Protein AF-0000000078223193 (afdb_homodimer)

pLDDT: mean 95.49, std 5.75, range [50.59, 98.75]

Organism: Teladorsagia circumcincta (NCBI:txid45464)

Foldseek 3Di:
DVVCLVVLLVVLVVVQVVVVVVCVVPVADKDKDWFQSVHAPVSDDDRDPQKDKQCVLQPVDPVAAFQQFCVQFVVDDDPGDTGNRTIMIIGHDFRDKHKHWDQSDADPVVRHTPDSTTDIDMDTD/DVVCLVVLLVVLVVVQVVVVVVCVVPVADKDKDWFQSVHAPVSDDDRDPQKDKQCVLQPVDVVAAFQQFCVQFVVDDDPGDTGNRTIMIIGHDFRDKHKDWDQSDADPVVRHTPDSTTDIDMDTD

InterPro domains:
  IPR036691 Endonuclease/exonuclease/phosphatase superfamily [G3DSA:3.60.10.10] (1-125)
  IPR036691 Endonuclease/exonuclease/phosphatase superfamily [SSF56219] (5-125)
  IPR051547 Tyrosyl-DNA phosphodiesterase 2-like [PTHR15822] (2-124)

Secondary structure (DSSP, 8-state):
-GGGHHHHHHHHHHHHHHHHHHHHH-TT--EEEEEE----GGG---PPTT-EEHHHHTT--GGGS-SEETTT-TTS-STT-EE--EEEEEESS---EEEEEE--S-BTTTTB-S-SSPEEEEEE-/-GGGHHHHHHHHHHHHHHHHHHHHH-TT--EEEEEE----GGG---PPTT-EEHHHHTT--GGGS-SEETTT-TTS-STT-EE--EEEEEESS---EEEEEE--S-BTTTTB-S-SSPEEEEEE-

Nearest PDB structures (foldseek):
  4fva-assembly1_A  TM=9.662E-01  e=2.649E-18  Caenorhabditis elegans
  4f1i-assembly1_A-2  TM=9.686E-01  e=6.980E-18  Caenorhabditis elegans
  4gew-assembly1_A-2  TM=9.702E-01  e=8.473E-18  Caenorhabditis elegans
  4fva-assembly4_D  TM=9.669E-01  e=8.473E-18  Caenorhabditis elegans
  4fpv-assembly1_A  TM=8.794E-01  e=5.696E-10  Danio rerio

Sequence (250 aa):
MREHSKARKEQFQICMEKIQELITKHPNCLLFFGGDLNIRDDEISNVPRGVADAWLAAGAKKDTEFTWDTRKNDNKHSFGARNRFDRIFWYGPLSKVKFALAGQQRIRSCLCFPSDHWAVHCEFSMREHSKARKEQFQICMEKIQELITKHPNCLLFFGGDLNIRDDEISNVPRGVADAWLAAGAKKDTEFTWDTRKNDNKHSFGARNRFDRIFWYGPLSKVKFALAGQQRIRSCLCFPSDHWAVHCEFS

Solvent-accessible surface area (backbone atoms only — not comparable to full-atom values): 14452 Å² total; per-residue (Å²): 124,73,86,49,46,69,53,47,35,52,29,51,41,54,52,32,51,51,50,46,52,50,39,69,77,40,76,84,44,78,44,77,48,71,38,81,65,77,49,53,80,90,53,65,62,77,71,45,90,75,51,43,48,44,54,60,71,45,65,52,52,76,93,62,48,54,26,32,33,30,73,82,34,74,75,42,87,58,91,54,44,66,36,52,27,59,46,46,34,37,34,51,89,58,83,41,50,48,62,44,68,38,58,85,55,65,37,81,91,69,70,38,46,60,47,58,43,44,41,82,44,76,49,76,76,125,73,86,48,47,68,54,48,34,51,32,51,42,54,52,33,51,50,50,45,51,50,40,70,77,38,75,83,43,78,44,79,46,72,38,82,64,76,49,54,80,91,52,66,64,78,72,45,90,76,52,42,48,45,55,61,72,45,65,53,53,76,92,61,48,55,25,33,32,29,72,80,35,75,74,41,87,56,91,54,45,67,37,51,25,58,46,46,33,37,33,51,90,59,84,42,49,47,62,43,69,38,57,86,56,67,37,82,90,69,70,38,46,58,46,59,43,43,40,81,44,76,48,75,78

Structure (mmCIF, N/CA/C/O backbone):
data_AF-0000000078223193-model_v1
#
loop_
_entity.id
_entity.type
_entity.pdbx_description
1 polymer 'Endonuclease/exonuclease/phosphatase domain-containing protein'
#
loop_
_atom_site.group_PDB
_atom_site.id
_atom_site.type_symbol
_atom_site.label_atom_id
_atom_site.label_alt_id
_atom_site.label_comp_id
_atom_site.label_asym_id
_atom_site.label_entity_id
_atom_site.label_seq_id
_atom_site.pdbx_PDB_ins_code
_atom_site.Cartn_x
_atom_site.Cartn_y
_atom_site.Cartn_z
_atom_site.occupancy
_atom_site.B_iso_or_equiv
_atom_site.auth_seq_id
_atom_site.auth_comp_id
_atom_site.auth_asym_id
_atom_site.auth_atom_id
_atom_site.pdbx_PDB_model_num
ATOM 1 N N . MET A 1 1 ? 9.578 15.109 11.109 1 50.78 1 MET A N 1
ATOM 2 C CA . MET A 1 1 ? 9.477 13.742 10.609 1 50.78 1 MET A CA 1
ATOM 3 C C . MET A 1 1 ? 10.633 12.883 11.133 1 50.78 1 MET A C 1
ATOM 5 O O . MET A 1 1 ? 10.445 11.711 11.438 1 50.78 1 MET A O 1
ATOM 9 N N . ARG A 1 2 ? 11.695 13.625 11.547 1 64.06 2 ARG A N 1
ATOM 10 C CA . ARG A 1 2 ? 12.867 12.961 12.117 1 64.06 2 ARG A CA 1
ATOM 11 C C . ARG A 1 2 ? 12.625 12.594 13.578 1 64.06 2 ARG A C 1
ATOM 13 O O . ARG A 1 2 ? 13.133 11.578 14.062 1 64.06 2 ARG A O 1
ATOM 20 N N . GLU A 1 3 ? 11.656 13.195 14.18 1 74.5 3 GLU A N 1
ATOM 21 C CA . GLU A 1 3 ? 11.461 13.102 15.617 1 74.5 3 GLU A CA 1
ATOM 22 C C . GLU A 1 3 ? 10.898 11.734 16.016 1 74.5 3 GLU A C 1
ATOM 24 O O . GLU A 1 3 ? 11.102 11.273 17.141 1 74.5 3 GLU A O 1
ATOM 29 N N . HIS A 1 4 ? 10.445 10.977 15.047 1 88.44 4 HIS A N 1
ATOM 30 C CA . HIS A 1 4 ? 9.812 9.711 15.414 1 88.44 4 HIS A CA 1
ATOM 31 C C . HIS A 1 4 ? 10.555 8.531 14.82 1 88.44 4 HIS A C 1
ATOM 33 O O . HIS A 1 4 ? 9.945 7.516 14.469 1 88.44 4 HIS A O 1
ATOM 39 N N . SER A 1 5 ? 11.852 8.742 14.82 1 91.44 5 SER A N 1
ATOM 40 C CA . SER A 1 5 ? 12.68 7.711 14.211 1 91.44 5 SER A CA 1
ATOM 41 C C . SER A 1 5 ? 12.641 6.418 15.016 1 91.44 5 SER A C 1
ATOM 43 O O . SER A 1 5 ? 12.516 5.328 14.453 1 91.44 5 SER A O 1
ATOM 45 N N . LYS A 1 6 ? 12.789 6.574 16.297 1 91.88 6 LYS A N 1
ATOM 46 C CA . LYS A 1 6 ? 12.758 5.383 17.141 1 91.88 6 LYS A CA 1
ATOM 47 C C . LYS A 1 6 ? 11.469 4.594 16.953 1 91.88 6 LYS A C 1
ATOM 49 O O . LYS A 1 6 ? 11.5 3.377 16.766 1 91.88 6 LYS A O 1
ATOM 54 N N . ALA A 1 7 ? 10.383 5.258 17 1 92.75 7 ALA A N 1
ATOM 55 C CA . ALA A 1 7 ? 9.086 4.613 16.812 1 92.75 7 ALA A CA 1
ATOM 56 C C . ALA A 1 7 ? 9 3.945 15.438 1 92.75 7 ALA A C 1
ATOM 58 O O . ALA A 1 7 ? 8.516 2.816 15.32 1 92.75 7 ALA A O 1
ATOM 59 N N . ARG A 1 8 ? 9.5 4.598 14.43 1 93.88 8 ARG A N 1
ATOM 60 C CA . ARG A 1 8 ? 9.469 4.043 13.086 1 93.88 8 ARG A CA 1
ATOM 61 C C . ARG A 1 8 ? 10.297 2.768 13 1 93.88 8 ARG A C 1
ATOM 63 O O . ARG A 1 8 ? 9.891 1.793 12.367 1 93.88 8 ARG A O 1
ATOM 70 N N . LYS A 1 9 ? 11.391 2.809 13.609 1 95.5 9 LYS A N 1
ATOM 71 C CA . LYS A 1 9 ? 12.258 1.633 13.609 1 95.5 9 LYS A CA 1
ATOM 72 C C . LYS A 1 9 ? 11.578 0.454 14.305 1 95.5 9 LYS A C 1
ATOM 74 O O . LYS A 1 9 ? 11.617 -0.673 13.805 1 95.5 9 LYS A O 1
ATOM 79 N N . GLU A 1 10 ? 10.969 0.718 15.391 1 94.62 10 GLU A N 1
ATOM 80 C CA . GLU A 1 10 ? 10.266 -0.332 16.109 1 94.62 10 GLU A CA 1
ATOM 81 C C . GLU A 1 10 ? 9.07 -0.854 15.312 1 94.62 10 GLU A C 1
ATOM 83 O O . GLU A 1 10 ? 8.82 -2.061 15.281 1 94.62 10 GLU A O 1
ATOM 88 N N . GLN A 1 11 ? 8.359 0.016 14.727 1 94.88 11 GLN A N 1
ATOM 89 C CA . GLN A 1 11 ? 7.234 -0.353 13.883 1 94.88 11 GLN A CA 1
ATOM 90 C C . GLN A 1 11 ? 7.684 -1.232 12.719 1 94.88 11 GLN A C 1
ATOM 92 O O . GLN A 1 11 ? 7.051 -2.248 12.422 1 94.88 11 GLN A O 1
ATOM 97 N N . PHE A 1 12 ? 8.797 -0.883 12.125 1 96.56 12 PHE A N 1
ATOM 98 C CA . PHE A 1 12 ? 9.344 -1.673 11.031 1 96.56 12 PHE A CA 1
ATOM 99 C C . PHE A 1 12 ? 9.781 -3.049 11.516 1 96.56 12 PHE A C 1
ATOM 101 O O . PHE A 1 12 ? 9.531 -4.059 10.852 1 96.56 12 PHE A O 1
ATOM 108 N N . GLN A 1 13 ? 10.359 -3.072 12.648 1 95.94 13 GLN A N 1
ATOM 109 C CA . GLN A 1 13 ? 10.852 -4.32 13.219 1 95.94 13 GLN A CA 1
ATOM 110 C C . GLN A 1 13 ? 9.703 -5.297 13.484 1 95.94 13 GLN A C 1
ATOM 112 O O . GLN A 1 13 ? 9.828 -6.492 13.219 1 95.94 13 GLN A O 1
ATOM 117 N N . ILE A 1 14 ? 8.648 -4.812 13.969 1 95.44 14 ILE A N 1
ATOM 118 C CA . ILE A 1 14 ? 7.512 -5.68 14.258 1 95.44 14 ILE A CA 1
ATOM 119 C C . ILE A 1 14 ? 6.957 -6.262 12.961 1 95.44 14 ILE A C 1
ATOM 121 O O . ILE A 1 14 ? 6.523 -7.418 12.93 1 95.44 14 ILE A O 1
ATOM 125 N N . CYS A 1 15 ? 6.906 -5.5 11.891 1 96.81 15 CYS A N 1
ATOM 126 C CA . CYS A 1 15 ? 6.465 -6 10.594 1 96.81 15 CYS A CA 1
ATOM 127 C C . CYS A 1 15 ? 7.387 -7.105 10.094 1 96.81 15 CYS A C 1
ATOM 129 O O . CYS A 1 15 ? 6.918 -8.148 9.633 1 96.81 15 CYS A O 1
ATOM 131 N N . MET A 1 16 ? 8.68 -6.906 10.266 1 97.81 16 MET A N 1
ATOM 132 C CA . MET A 1 16 ? 9.648 -7.895 9.805 1 97.81 16 MET A CA 1
ATOM 133 C C . MET A 1 16 ? 9.547 -9.18 10.617 1 97.81 16 MET A C 1
ATOM 135 O O . MET A 1 16 ? 9.703 -10.273 10.078 1 97.81 16 MET A O 1
ATOM 139 N N . GLU A 1 17 ? 9.281 -9.016 11.844 1 97.06 17 GLU A N 1
ATOM 140 C CA . GLU A 1 17 ? 9.094 -10.195 12.688 1 97.06 17 GLU A CA 1
ATOM 141 C C . GLU A 1 17 ? 7.867 -10.992 12.25 1 97.06 17 GLU A C 1
ATOM 143 O O . GLU A 1 17 ? 7.906 -12.227 12.211 1 97.06 17 GLU A O 1
ATOM 148 N N . LYS A 1 18 ? 6.867 -10.297 11.961 1 97.06 18 LYS A N 1
ATOM 149 C CA . LYS A 1 18 ? 5.66 -10.961 11.477 1 97.06 18 LYS A CA 1
ATOM 150 C C . LYS A 1 18 ? 5.918 -11.672 10.148 1 97.06 18 LYS A C 1
ATOM 152 O O . LYS A 1 18 ? 5.438 -12.781 9.93 1 97.06 18 LYS A O 1
ATOM 157 N N . ILE A 1 19 ? 6.621 -11.047 9.25 1 97.75 19 ILE A N 1
ATOM 158 C CA . ILE A 1 19 ? 6.984 -11.633 7.969 1 97.75 19 ILE A CA 1
ATOM 159 C C . ILE A 1 19 ? 7.801 -12.906 8.195 1 97.75 19 ILE A C 1
ATOM 161 O O . ILE A 1 19 ? 7.539 -13.938 7.57 1 97.75 19 ILE A O 1
ATOM 165 N N . GLN A 1 20 ? 8.742 -12.812 9.094 1 98 20 GLN A N 1
ATOM 166 C CA . GLN A 1 20 ? 9.555 -13.977 9.422 1 98 20 GLN A CA 1
ATOM 167 C C . GLN A 1 20 ? 8.695 -15.133 9.93 1 98 20 GLN A C 1
ATOM 169 O O . GLN A 1 20 ? 8.906 -16.281 9.547 1 98 20 GLN A O 1
ATOM 174 N N . GLU A 1 21 ? 7.781 -14.812 10.75 1 97.88 21 GLU A N 1
ATOM 175 C CA . GLU A 1 21 ? 6.855 -15.82 11.258 1 97.88 21 GLU A CA 1
ATOM 176 C C . GLU A 1 21 ? 6.074 -16.484 10.125 1 97.88 21 GLU A C 1
ATOM 178 O O . GLU A 1 21 ? 5.934 -17.703 10.094 1 97.88 21 GLU A O 1
ATOM 183 N N . LEU A 1 22 ? 5.594 -15.703 9.219 1 97.38 22 LEU A N 1
ATOM 184 C CA . LEU A 1 22 ? 4.801 -16.219 8.102 1 97.38 22 LEU A CA 1
ATOM 185 C C . LEU A 1 22 ? 5.645 -17.109 7.195 1 97.38 22 LEU A C 1
ATOM 187 O O . LEU A 1 22 ? 5.18 -18.156 6.75 1 97.38 22 LEU A O 1
ATOM 191 N N . ILE A 1 23 ? 6.84 -16.688 6.961 1 97.56 23 ILE A N 1
ATOM 192 C CA . ILE A 1 23 ? 7.742 -17.453 6.109 1 97.56 23 ILE A CA 1
ATOM 193 C C . ILE A 1 23 ? 8.055 -18.797 6.77 1 97.56 23 ILE A C 1
ATOM 195 O O . ILE A 1 23 ? 8.109 -19.828 6.098 1 97.56 23 ILE A O 1
ATOM 199 N N . THR A 1 24 ? 8.281 -18.766 8.047 1 97.81 24 THR A N 1
ATOM 200 C CA . THR A 1 24 ? 8.562 -20 8.789 1 97.81 24 THR A CA 1
ATOM 201 C C . THR A 1 24 ? 7.375 -20.953 8.711 1 97.81 24 THR A C 1
ATOM 203 O O . THR A 1 24 ? 7.555 -22.156 8.508 1 97.81 24 THR A O 1
ATOM 206 N N . LYS A 1 25 ? 6.207 -20.469 8.797 1 96.88 25 LYS A N 1
ATOM 207 C CA . LYS A 1 25 ? 4.988 -21.281 8.758 1 96.88 25 LYS A CA 1
ATOM 208 C C . LYS A 1 25 ? 4.699 -21.766 7.34 1 96.88 25 LYS A C 1
ATOM 210 O O . LYS A 1 25 ? 4.145 -22.844 7.152 1 96.88 25 LYS A O 1
ATOM 215 N N . HIS A 1 26 ? 5.031 -20.953 6.336 1 95.88 26 HIS A N 1
ATOM 216 C CA . HIS A 1 26 ? 4.789 -21.25 4.93 1 95.88 26 HIS A CA 1
ATOM 217 C C . HIS A 1 26 ? 6.043 -21.016 4.09 1 95.88 26 HIS A C 1
ATOM 219 O O . HIS A 1 26 ? 6.094 -20.078 3.297 1 95.88 26 HIS A O 1
ATOM 225 N N . PRO A 1 27 ? 6.953 -21.922 4.117 1 94.25 27 PRO A N 1
ATOM 226 C CA . PRO A 1 27 ? 8.258 -21.672 3.496 1 94.25 27 PRO A CA 1
ATOM 227 C C . PRO A 1 27 ? 8.18 -21.594 1.975 1 94.25 27 PRO A C 1
ATOM 229 O O . PRO A 1 27 ? 9.078 -21.031 1.338 1 94.25 27 PRO A O 1
ATOM 232 N N . ASN A 1 28 ? 7.105 -22.078 1.359 1 93.75 28 ASN A N 1
ATOM 233 C CA . ASN A 1 28 ? 7.004 -22.062 -0.096 1 93.75 28 ASN A CA 1
ATOM 234 C C . ASN A 1 28 ? 6.035 -21 -0.583 1 93.75 28 ASN A C 1
ATOM 236 O O . ASN A 1 28 ? 5.637 -20.984 -1.748 1 93.75 28 ASN A O 1
ATOM 240 N N . CYS A 1 29 ? 5.695 -20.047 0.25 1 94.69 29 CYS A N 1
ATOM 241 C CA . CYS A 1 29 ? 4.727 -19.031 -0.126 1 94.69 29 CYS A CA 1
ATOM 242 C C . CYS A 1 29 ? 5.379 -17.938 -0.977 1 94.69 29 CYS A C 1
ATOM 244 O O . CYS A 1 29 ? 6.609 -17.844 -1.029 1 94.69 29 CYS A O 1
ATOM 246 N N . LEU A 1 30 ? 4.57 -17.297 -1.793 1 96.44 30 LEU A N 1
ATOM 247 C CA . LEU A 1 30 ? 4.883 -15.992 -2.373 1 96.44 30 LEU A CA 1
ATOM 248 C C . LEU A 1 30 ? 4.316 -14.859 -1.515 1 96.44 30 LEU A C 1
ATOM 250 O O . LEU A 1 30 ? 3.102 -14.758 -1.34 1 96.44 30 LEU A O 1
ATOM 254 N N . LEU A 1 31 ? 5.203 -14.086 -0.931 1 97.94 31 LEU A N 1
ATOM 255 C CA . LEU A 1 31 ? 4.809 -13.086 0.055 1 97.94 31 LEU A CA 1
ATOM 256 C C . LEU A 1 31 ? 5.234 -11.688 -0.39 1 97.94 31 LEU A C 1
ATOM 258 O O . LEU A 1 31 ? 6.348 -11.5 -0.881 1 97.94 31 LEU A O 1
ATOM 262 N N . PHE A 1 32 ? 4.301 -10.75 -0.362 1 98.38 32 PHE A N 1
ATOM 263 C CA . PHE A 1 32 ? 4.578 -9.336 -0.583 1 98.38 32 PHE A CA 1
ATOM 264 C C . PHE A 1 32 ? 4.219 -8.516 0.649 1 98.38 32 PHE A C 1
ATOM 266 O O . PHE A 1 32 ? 3.189 -8.758 1.284 1 98.38 32 PHE A O 1
ATOM 273 N N . PHE A 1 33 ? 5.094 -7.633 1.028 1 98.38 33 PHE A N 1
ATOM 274 C CA . PHE A 1 33 ? 4.848 -6.641 2.07 1 98.38 33 PHE A CA 1
ATOM 275 C C . PHE A 1 33 ? 5.27 -5.254 1.605 1 98.38 33 PHE A C 1
ATOM 277 O O . PHE A 1 33 ? 6.312 -5.094 0.967 1 98.38 33 PHE A O 1
ATOM 284 N N . GLY A 1 34 ? 4.367 -4.352 1.869 1 9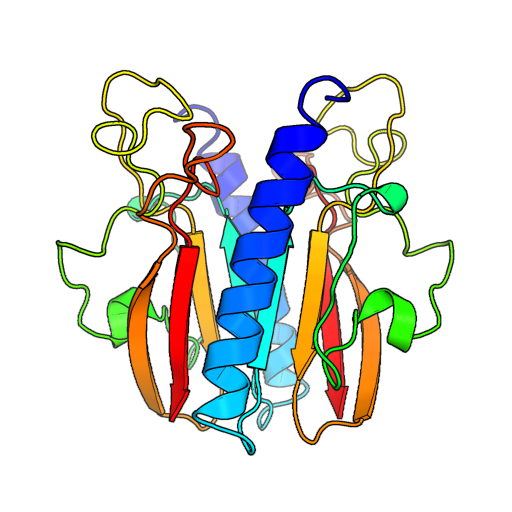7.75 34 GLY A N 1
ATOM 285 C CA . GLY A 1 34 ? 4.816 -3.018 1.5 1 97.75 34 GLY A CA 1
ATOM 286 C C . GLY A 1 34 ? 3.727 -1.969 1.619 1 97.75 34 GLY A C 1
ATOM 287 O O . GLY A 1 34 ? 2.695 -2.205 2.254 1 97.75 34 GLY A O 1
ATOM 288 N N . GLY A 1 35 ? 3.936 -0.744 1.085 1 97.12 35 GLY A N 1
ATOM 289 C CA . GLY A 1 35 ? 3.123 0.461 1.108 1 97.12 35 GLY A CA 1
ATOM 290 C C . GLY A 1 35 ? 3.912 1.708 1.459 1 97.12 35 GLY A C 1
ATOM 291 O O . GLY A 1 35 ? 5.125 1.765 1.235 1 97.12 35 GLY A O 1
ATOM 292 N N . ASP A 1 36 ? 3.158 2.705 1.806 1 96.94 36 ASP A N 1
ATOM 293 C CA . ASP A 1 36 ? 3.785 3.906 2.344 1 96.94 36 ASP A CA 1
ATOM 294 C C . ASP A 1 36 ? 4.246 3.689 3.783 1 96.94 36 ASP A C 1
ATOM 296 O O . ASP A 1 36 ? 3.467 3.859 4.723 1 96.94 36 ASP A O 1
ATOM 300 N N . LEU A 1 37 ? 5.52 3.404 3.926 1 95.62 37 LEU A N 1
ATOM 301 C CA . LEU A 1 37 ? 6.012 3.021 5.246 1 95.62 37 LEU A CA 1
ATOM 302 C C . LEU A 1 37 ? 6.578 4.227 5.984 1 95.62 37 LEU A C 1
ATOM 304 O O . LEU A 1 37 ? 6.863 4.148 7.184 1 95.62 37 LEU A O 1
ATOM 308 N N . ASN A 1 38 ? 6.773 5.281 5.367 1 94.19 38 ASN A N 1
ATOM 309 C CA . ASN A 1 38 ? 7.316 6.516 5.926 1 94.19 38 ASN A CA 1
ATOM 310 C C . ASN A 1 38 ? 8.656 6.273 6.613 1 94.19 38 ASN A C 1
ATOM 312 O O . ASN A 1 38 ? 9.023 6.996 7.547 1 94.19 38 ASN A O 1
ATOM 316 N N . ILE A 1 39 ? 9.383 5.219 6.227 1 95 39 ILE A N 1
ATOM 317 C CA . ILE A 1 39 ? 10.648 4.863 6.859 1 95 39 ILE A CA 1
ATOM 318 C C . ILE A 1 39 ? 11.812 5.312 5.98 1 95 39 ILE A C 1
ATOM 320 O O . ILE A 1 39 ? 11.734 5.23 4.754 1 95 39 ILE A O 1
ATOM 324 N N . ARG A 1 40 ? 12.883 5.711 6.605 1 94.06 40 ARG A N 1
ATOM 325 C CA . ARG A 1 40 ? 14.086 6.129 5.895 1 94.06 40 ARG A CA 1
ATOM 326 C C . ARG A 1 40 ? 15.094 4.988 5.805 1 94.06 40 ARG A C 1
ATOM 328 O O . ARG A 1 40 ? 15.062 4.062 6.621 1 94.06 40 ARG A O 1
ATOM 335 N N . ASP A 1 41 ? 15.945 5.168 4.84 1 93.31 41 ASP A N 1
ATOM 336 C CA . ASP A 1 41 ? 16.875 4.086 4.523 1 93.31 41 ASP A CA 1
ATOM 337 C C . ASP A 1 41 ? 17.719 3.709 5.742 1 93.31 41 ASP A C 1
ATOM 339 O O . ASP A 1 41 ? 17.969 2.525 5.992 1 93.31 41 ASP A O 1
ATOM 343 N N . ASP A 1 42 ? 18.141 4.668 6.492 1 93.25 42 ASP A N 1
ATOM 344 C CA . ASP A 1 42 ? 19.031 4.402 7.609 1 93.25 42 ASP A CA 1
ATOM 345 C C . ASP A 1 42 ? 18.281 3.838 8.805 1 93.25 42 ASP A C 1
ATOM 347 O O . ASP A 1 42 ? 18.875 3.445 9.805 1 93.25 42 ASP A O 1
ATOM 351 N N . GLU A 1 43 ? 17 3.766 8.656 1 95.31 43 GLU A N 1
ATOM 352 C CA . GLU A 1 43 ? 16.172 3.236 9.734 1 95.31 43 GLU A CA 1
ATOM 353 C C . GLU A 1 43 ? 15.844 1.764 9.508 1 95.31 43 GLU A C 1
ATOM 355 O O . GLU A 1 43 ? 15.359 1.084 10.414 1 95.31 43 GLU A O 1
ATOM 360 N N . ILE A 1 44 ? 16.078 1.243 8.328 1 95.31 44 ILE A N 1
ATOM 361 C CA . ILE A 1 44 ? 15.758 -0.134 7.965 1 95.31 44 ILE A CA 1
ATOM 362 C C . ILE A 1 44 ? 16.75 -1.082 8.625 1 95.31 44 ILE A C 1
ATOM 364 O O . ILE A 1 44 ? 17.969 -0.868 8.555 1 95.31 44 ILE A O 1
ATOM 368 N N . SER A 1 45 ? 16.156 -2.037 9.289 1 92.62 45 SER A N 1
ATOM 369 C CA . SER A 1 45 ? 17.016 -3.055 9.891 1 92.62 45 SER A CA 1
ATOM 370 C C . SER A 1 45 ? 16.297 -4.402 9.969 1 92.62 45 SER A C 1
ATOM 372 O O . SER A 1 45 ? 15.078 -4.473 9.836 1 92.62 45 SER A O 1
ATOM 374 N N . ASN A 1 46 ? 17.062 -5.516 10.055 1 93.69 46 ASN A N 1
ATOM 375 C CA . ASN A 1 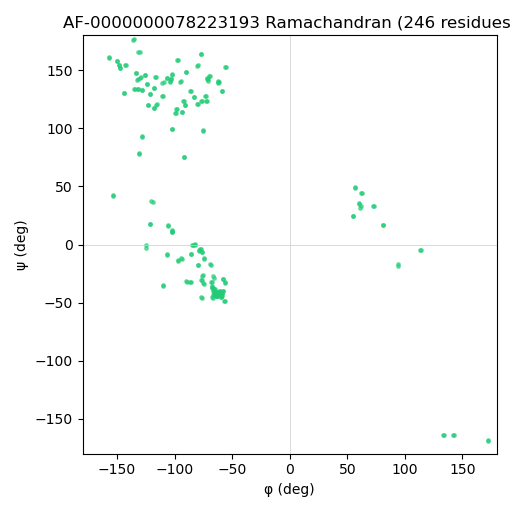46 ? 16.594 -6.855 10.398 1 93.69 46 ASN A CA 1
ATOM 376 C C . ASN A 1 46 ? 15.602 -7.375 9.367 1 93.69 46 ASN A C 1
ATOM 378 O O . ASN A 1 46 ? 14.539 -7.879 9.727 1 93.69 46 ASN A O 1
ATOM 382 N N . VAL A 1 47 ? 15.891 -7.199 8.102 1 97.31 47 VAL A N 1
ATOM 383 C CA . VAL A 1 47 ? 15.102 -7.824 7.051 1 97.31 47 VAL A CA 1
ATOM 384 C C . VAL A 1 47 ? 15.383 -9.328 7.012 1 97.31 47 VAL A C 1
ATOM 386 O O . VAL A 1 47 ? 16.547 -9.742 6.926 1 97.31 47 VAL A O 1
ATOM 389 N N . PRO A 1 48 ? 14.391 -10.156 7.145 1 97.81 48 PRO A N 1
ATOM 390 C CA . PRO A 1 48 ? 14.594 -11.602 7.18 1 97.81 48 PRO A CA 1
ATOM 391 C C . PRO A 1 48 ? 15.344 -12.125 5.957 1 97.81 48 PRO A C 1
ATOM 393 O O . PRO A 1 48 ? 15.219 -11.562 4.867 1 97.81 48 PRO A O 1
ATOM 396 N N . ARG A 1 49 ? 16.047 -13.242 6.164 1 95.69 49 ARG A N 1
ATOM 397 C CA . ARG A 1 49 ? 16.734 -13.898 5.059 1 95.69 49 ARG A CA 1
ATOM 398 C C . ARG A 1 49 ? 15.758 -14.297 3.959 1 95.69 49 ARG A C 1
ATOM 400 O O . ARG A 1 49 ? 14.68 -14.836 4.246 1 95.69 49 ARG A O 1
ATOM 407 N N . GLY A 1 50 ? 16.094 -13.977 2.74 1 96.56 50 GLY A N 1
ATOM 408 C CA . GLY A 1 50 ? 15.266 -14.352 1.608 1 96.56 50 GLY A CA 1
ATOM 409 C C . GLY A 1 50 ? 14.281 -13.273 1.208 1 96.56 50 GLY A C 1
ATOM 410 O O . GLY A 1 50 ? 13.719 -13.312 0.112 1 96.56 50 GLY A O 1
ATOM 411 N N . VAL A 1 51 ? 14.07 -12.344 2.109 1 98.06 51 VAL A N 1
ATOM 412 C CA . VAL A 1 51 ? 13.211 -11.211 1.791 1 98.06 51 VAL A CA 1
ATOM 413 C C . VAL A 1 51 ? 14.031 -10.109 1.123 1 98.06 51 VAL A C 1
ATOM 415 O O . VAL A 1 51 ? 15.102 -9.75 1.607 1 98.06 51 VAL A O 1
ATOM 418 N N . ALA A 1 52 ? 13.508 -9.578 -0.02 1 98 52 ALA A N 1
ATOM 419 C CA . ALA A 1 52 ? 14.266 -8.562 -0.743 1 98 52 ALA A CA 1
ATOM 420 C C . ALA A 1 52 ? 13.438 -7.305 -0.958 1 98 52 ALA A C 1
ATOM 422 O O . ALA A 1 52 ? 12.211 -7.379 -1.112 1 98 52 ALA A O 1
ATOM 423 N N . ASP A 1 53 ? 14.094 -6.207 -0.928 1 98.31 53 ASP A N 1
ATOM 424 C CA . ASP A 1 53 ? 13.523 -4.934 -1.359 1 98.31 53 ASP A CA 1
ATOM 425 C C . ASP A 1 53 ? 13.477 -4.84 -2.883 1 98.31 53 ASP A C 1
ATOM 427 O O . ASP A 1 53 ? 14.516 -4.91 -3.545 1 98.31 53 ASP A O 1
ATOM 431 N N . ALA A 1 54 ? 12.344 -4.621 -3.424 1 98.69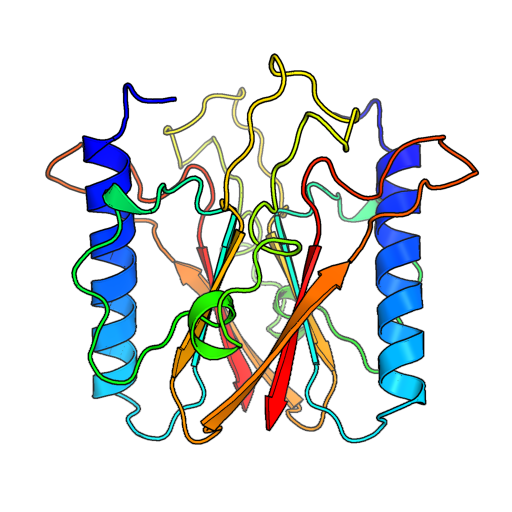 54 ALA A N 1
ATOM 432 C CA . ALA A 1 54 ? 12.148 -4.699 -4.867 1 98.69 54 ALA A CA 1
ATOM 433 C C . ALA A 1 54 ? 12.992 -3.652 -5.594 1 98.69 54 ALA A C 1
ATOM 435 O O . ALA A 1 54 ? 13.578 -3.934 -6.641 1 98.69 54 ALA A O 1
ATOM 436 N N . TRP A 1 55 ? 13.023 -2.428 -5.086 1 98.75 55 TRP A N 1
ATOM 437 C CA . TRP A 1 55 ? 13.797 -1.371 -5.727 1 98.75 55 TRP A CA 1
ATOM 438 C C . TRP A 1 55 ? 15.289 -1.708 -5.727 1 98.75 55 TRP A C 1
ATOM 440 O O . TRP A 1 55 ? 15.961 -1.57 -6.746 1 98.75 55 TRP A O 1
ATOM 450 N N . LEU A 1 56 ? 15.805 -2.197 -4.59 1 98.12 56 LEU A N 1
ATOM 451 C CA . LEU A 1 56 ? 17.203 -2.592 -4.5 1 98.12 56 LEU A CA 1
ATOM 452 C C . LEU A 1 56 ? 17.5 -3.754 -5.445 1 98.12 56 LEU A C 1
ATOM 454 O O . LEU A 1 56 ? 18.484 -3.727 -6.176 1 98.12 56 LEU A O 1
ATOM 458 N N . ALA A 1 57 ? 16.641 -4.688 -5.445 1 98.06 57 ALA A N 1
ATOM 459 C CA . ALA A 1 57 ? 16.828 -5.891 -6.246 1 98.06 57 ALA A CA 1
ATOM 460 C C . ALA A 1 57 ? 16.797 -5.574 -7.738 1 98.06 57 ALA A C 1
ATOM 462 O O . ALA A 1 57 ? 17.406 -6.277 -8.547 1 98.06 57 ALA A O 1
ATOM 463 N N . ALA A 1 58 ? 16.078 -4.543 -8.117 1 98.56 58 ALA A N 1
ATOM 464 C CA . ALA A 1 58 ? 15.938 -4.168 -9.523 1 98.56 58 ALA A CA 1
ATOM 465 C C . ALA A 1 58 ? 17.109 -3.316 -9.992 1 98.56 58 ALA A C 1
ATOM 467 O O . ALA A 1 58 ? 17.141 -2.854 -11.133 1 98.56 58 ALA A O 1
ATOM 468 N N . GLY A 1 59 ? 18.078 -3.029 -9.078 1 98.06 59 GLY A N 1
ATOM 469 C CA . GLY A 1 59 ? 19.281 -2.316 -9.461 1 98.06 59 GLY A CA 1
ATOM 470 C C . GLY A 1 59 ? 19.391 -0.937 -8.836 1 98.06 59 GLY A C 1
ATOM 471 O O . GLY A 1 59 ? 20.359 -0.22 -9.062 1 98.06 59 GLY A O 1
ATOM 472 N N . ALA A 1 60 ? 18.344 -0.493 -8.102 1 98.12 60 ALA A N 1
ATOM 473 C CA . ALA A 1 60 ? 18.359 0.748 -7.328 1 98.12 60 ALA A CA 1
ATOM 474 C C . ALA A 1 60 ? 18.688 1.943 -8.219 1 98.12 60 ALA A C 1
ATOM 476 O O . ALA A 1 60 ? 19.547 2.758 -7.895 1 98.12 60 ALA A O 1
ATOM 477 N N . LYS A 1 61 ? 17.984 2.053 -9.344 1 98.12 61 LYS A N 1
ATOM 478 C CA . LYS A 1 61 ? 18.219 3.176 -10.242 1 98.12 61 LYS A CA 1
ATOM 479 C C . LYS A 1 61 ? 17.891 4.504 -9.562 1 98.12 61 LYS A C 1
ATOM 481 O O . LYS A 1 61 ? 16.828 4.648 -8.961 1 98.12 61 LYS A O 1
ATOM 486 N N . LYS A 1 62 ? 18.656 5.5 -9.742 1 97.56 62 LYS A N 1
ATOM 487 C CA . LYS A 1 62 ? 18.531 6.789 -9.062 1 97.56 62 LYS A CA 1
ATOM 488 C C . LYS A 1 62 ? 17.266 7.52 -9.5 1 97.56 62 LYS A C 1
ATOM 490 O O . LYS A 1 62 ? 16.625 8.219 -8.703 1 97.56 62 LYS A O 1
ATOM 495 N N . ASP A 1 63 ? 16.875 7.324 -10.719 1 97.19 63 ASP A N 1
ATOM 496 C CA . ASP A 1 63 ? 15.742 8.07 -11.25 1 97.19 63 ASP A CA 1
ATOM 497 C C . ASP A 1 63 ? 14.422 7.477 -10.758 1 97.19 63 ASP A C 1
ATOM 499 O O . ASP A 1 63 ? 13.352 8.031 -11.023 1 97.19 63 ASP A O 1
ATOM 503 N N . THR A 1 64 ? 14.461 6.344 -10.039 1 98.25 64 THR A N 1
ATOM 504 C CA . THR A 1 64 ? 13.25 5.738 -9.5 1 98.25 64 THR A CA 1
ATOM 505 C C . THR A 1 64 ? 13.336 5.621 -7.977 1 98.25 64 THR A C 1
ATOM 507 O O . THR A 1 64 ? 12.594 4.848 -7.367 1 98.25 64 THR A O 1
ATOM 510 N N . GLU A 1 65 ? 14.164 6.297 -7.379 1 98.12 65 GLU A N 1
ATOM 511 C CA . GLU A 1 65 ? 14.461 6.148 -5.961 1 98.12 65 GLU A CA 1
ATOM 512 C C . GLU A 1 65 ? 13.367 6.781 -5.098 1 98.12 65 GLU A C 1
ATOM 514 O O . GLU A 1 65 ? 12.891 6.16 -4.145 1 98.12 65 GLU A O 1
ATOM 519 N N . PHE A 1 66 ? 12.961 8.016 -5.484 1 98.38 66 PHE A N 1
ATOM 520 C CA . PHE A 1 66 ? 12.094 8.781 -4.594 1 98.38 66 PHE A CA 1
ATOM 521 C C . PHE A 1 66 ? 10.633 8.656 -5.012 1 98.38 66 PHE A C 1
ATOM 523 O O . PHE A 1 66 ? 10.258 9.102 -6.098 1 98.38 66 PHE A O 1
ATOM 530 N N . THR A 1 67 ? 9.836 8.078 -4.125 1 98.5 67 THR A N 1
ATOM 531 C CA . THR A 1 67 ? 8.406 7.93 -4.387 1 98.5 67 THR A CA 1
ATOM 532 C C . THR A 1 67 ? 7.637 9.148 -3.875 1 98.5 67 THR A C 1
ATOM 534 O O . THR A 1 67 ? 6.543 9.445 -4.359 1 98.5 67 THR A O 1
ATOM 537 N N . TRP A 1 68 ? 8.141 9.719 -2.826 1 97.94 68 TRP A N 1
ATOM 538 C CA . TRP A 1 68 ? 7.691 11.023 -2.354 1 97.94 68 TRP A CA 1
ATOM 539 C C . TRP A 1 68 ? 8.68 12.117 -2.744 1 97.94 68 TRP A C 1
ATOM 541 O O . TRP A 1 68 ? 9.742 12.25 -2.133 1 97.94 68 TRP A O 1
ATOM 551 N N . ASP A 1 69 ? 8.375 12.797 -3.771 1 97.81 69 ASP A N 1
ATOM 552 C CA . ASP A 1 69 ? 9.258 13.781 -4.383 1 97.81 69 ASP A CA 1
ATOM 553 C C . ASP A 1 69 ? 8.547 15.117 -4.57 1 97.81 69 ASP A C 1
ATOM 555 O O . ASP A 1 69 ? 7.965 15.375 -5.625 1 97.81 69 ASP A O 1
ATOM 559 N N . THR A 1 70 ? 8.656 16.031 -3.605 1 97.38 70 THR A N 1
ATOM 560 C CA . THR A 1 70 ? 7.879 17.25 -3.623 1 97.38 70 THR A CA 1
ATOM 561 C C . THR A 1 70 ? 8.539 18.297 -4.516 1 97.38 70 THR A C 1
ATOM 563 O O . THR A 1 70 ? 8.023 19.406 -4.672 1 97.38 70 THR A O 1
ATOM 566 N N . ARG A 1 71 ? 9.703 17.938 -5.133 1 97.31 71 ARG A N 1
ATOM 567 C CA . ARG A 1 71 ? 10.305 18.797 -6.152 1 97.31 71 ARG A CA 1
ATOM 568 C C . ARG A 1 71 ? 9.562 18.672 -7.48 1 97.31 71 ARG A C 1
ATOM 570 O O . ARG A 1 71 ? 9.5 19.625 -8.258 1 97.31 71 ARG A O 1
ATOM 577 N N . LYS A 1 72 ? 8.984 17.484 -7.738 1 97.12 72 LYS A N 1
ATOM 578 C CA . LYS A 1 72 ? 8.344 17.188 -9.016 1 97.12 72 LYS A CA 1
ATOM 579 C C . LYS A 1 72 ? 6.828 17.094 -8.859 1 97.12 72 LYS A C 1
ATOM 581 O O . LYS A 1 72 ? 6.082 17.406 -9.797 1 97.12 72 LYS A O 1
ATOM 586 N N . ASN A 1 73 ? 6.363 16.578 -7.746 1 97.69 73 ASN A N 1
ATOM 587 C CA . ASN A 1 73 ? 4.953 16.406 -7.426 1 97.69 73 ASN A CA 1
ATOM 588 C C . ASN A 1 73 ? 4.438 17.531 -6.523 1 97.69 73 ASN A C 1
ATOM 590 O O . ASN A 1 73 ? 4.77 17.578 -5.34 1 97.69 73 ASN A O 1
ATOM 594 N N . ASP A 1 74 ? 3.566 18.344 -7.016 1 96 74 ASP A N 1
ATOM 595 C CA . ASP A 1 74 ? 3.15 19.531 -6.273 1 96 74 ASP A CA 1
ATOM 596 C C . ASP A 1 74 ? 1.784 19.312 -5.625 1 96 74 ASP A C 1
ATOM 598 O O . ASP A 1 74 ? 1.116 20.281 -5.25 1 96 74 ASP A O 1
ATOM 602 N N . ASN A 1 75 ? 1.317 18.047 -5.641 1 95.19 75 ASN A N 1
ATOM 603 C CA . ASN A 1 75 ? 0.122 17.781 -4.852 1 95.19 75 ASN A CA 1
ATOM 604 C C . ASN A 1 75 ? 0.318 18.172 -3.389 1 95.19 75 ASN A C 1
ATOM 606 O O . ASN A 1 75 ? -0.649 18.484 -2.689 1 95.19 75 ASN A O 1
ATOM 610 N N . LYS A 1 76 ? 1.59 18.031 -2.893 1 93.81 76 LYS A N 1
ATOM 611 C CA . LYS A 1 76 ? 1.995 18.438 -1.55 1 93.81 76 LYS A CA 1
ATOM 612 C C . LYS A 1 76 ? 3.26 19.297 -1.595 1 93.81 76 LYS A C 1
ATOM 614 O O . LYS A 1 76 ? 4.18 19.016 -2.363 1 93.81 76 LYS A O 1
ATOM 619 N N . HIS A 1 77 ? 3.258 20.219 -0.73 1 93.56 77 HIS A N 1
ATOM 620 C CA . HIS A 1 77 ? 4.426 21.078 -0.627 1 93.56 77 HIS A CA 1
ATOM 621 C C . HIS A 1 77 ? 5.191 20.812 0.665 1 93.56 77 HIS A C 1
ATOM 623 O O . HIS A 1 77 ? 4.598 20.75 1.743 1 93.56 77 HIS A O 1
ATOM 629 N N . SER A 1 78 ? 6.477 20.578 0.488 1 95.06 78 SER A N 1
ATOM 630 C CA . SER A 1 78 ? 7.324 20.297 1.641 1 95.06 78 SER A CA 1
ATOM 631 C C . SER A 1 78 ? 8.773 20.688 1.371 1 95.06 78 SER A C 1
ATOM 633 O O . SER A 1 78 ? 9.688 19.875 1.561 1 95.06 78 SER A O 1
ATOM 635 N N . PHE A 1 79 ? 9.031 21.797 0.75 1 94.38 79 PHE A N 1
ATOM 636 C CA . PHE A 1 79 ? 10.328 22.438 0.564 1 94.38 79 PHE A CA 1
ATOM 637 C C . PHE A 1 79 ? 11.281 21.516 -0.202 1 94.38 79 PHE A C 1
ATOM 639 O O . PHE A 1 79 ? 12.438 21.344 0.191 1 94.38 79 PHE A O 1
ATOM 646 N N . GLY A 1 80 ? 10.82 20.797 -1.083 1 95.06 80 GLY A N 1
ATOM 647 C CA . GLY A 1 80 ? 11.641 19.984 -1.98 1 95.06 80 GLY A CA 1
ATOM 648 C C . GLY A 1 80 ? 12.094 18.688 -1.366 1 95.06 80 GLY A C 1
ATOM 649 O O . GLY A 1 80 ? 13.016 18.047 -1.866 1 95.06 80 GLY A O 1
ATOM 650 N N . ALA A 1 81 ? 11.445 18.281 -0.265 1 95.38 81 ALA A N 1
ATOM 651 C CA . ALA A 1 81 ? 11.797 17.016 0.377 1 95.38 81 ALA A CA 1
ATOM 652 C C . ALA A 1 81 ? 11.539 15.836 -0.559 1 95.38 81 ALA A C 1
ATOM 654 O O . ALA A 1 81 ? 10.57 15.836 -1.318 1 95.38 81 ALA A O 1
ATOM 655 N N . ARG A 1 82 ? 12.461 14.883 -0.516 1 96.88 82 ARG A N 1
ATOM 656 C CA . ARG A 1 82 ? 12.328 13.641 -1.266 1 96.88 82 ARG A CA 1
ATOM 657 C C . ARG A 1 82 ? 12.695 12.438 -0.398 1 96.88 82 ARG A C 1
ATOM 659 O O . ARG A 1 82 ? 13.68 12.477 0.341 1 96.88 82 ARG A O 1
ATOM 666 N N . ASN A 1 83 ? 11.852 11.438 -0.471 1 97.06 83 ASN A N 1
ATOM 667 C CA . ASN A 1 83 ? 12.086 10.203 0.28 1 97.06 83 ASN A CA 1
ATOM 668 C C . ASN A 1 83 ? 11.562 8.984 -0.467 1 97.06 83 ASN A C 1
ATOM 670 O O . ASN A 1 83 ? 10.664 9.102 -1.302 1 97.06 83 ASN A O 1
ATOM 674 N N . ARG A 1 84 ? 12.211 7.891 -0.182 1 98.12 84 ARG A N 1
ATOM 675 C CA . ARG A 1 84 ? 11.719 6.609 -0.675 1 98.12 84 ARG A CA 1
ATOM 676 C C . ARG A 1 84 ? 10.797 5.945 0.344 1 98.12 84 ARG A C 1
ATOM 678 O O . ARG A 1 84 ? 11.109 4.875 0.866 1 98.12 84 ARG A O 1
ATOM 685 N N . PHE A 1 85 ? 9.586 6.473 0.418 1 97.5 85 PHE A N 1
ATOM 686 C CA . PHE A 1 85 ? 8.695 6.051 1.492 1 97.5 85 PHE A CA 1
ATOM 687 C C . PHE A 1 85 ? 7.922 4.797 1.096 1 97.5 85 PHE A C 1
ATOM 689 O O . PHE A 1 85 ? 7.551 3.992 1.953 1 97.5 85 PHE A O 1
ATOM 696 N N . ASP A 1 86 ? 7.617 4.633 -0.17 1 98.25 86 ASP A N 1
ATOM 697 C CA . ASP A 1 86 ? 6.84 3.492 -0.651 1 98.25 86 ASP A CA 1
ATOM 698 C C . ASP A 1 86 ? 7.75 2.334 -1.047 1 98.25 86 ASP A C 1
ATOM 700 O O . ASP A 1 86 ? 8.625 2.49 -1.901 1 98.25 86 ASP A O 1
ATOM 704 N N . ARG A 1 87 ? 7.57 1.233 -0.403 1 98.38 87 ARG A N 1
ATOM 705 C CA . ARG A 1 87 ? 8.453 0.086 -0.603 1 98.38 87 ARG A CA 1
ATOM 706 C C . ARG A 1 87 ? 7.645 -1.197 -0.777 1 98.38 87 ARG A C 1
ATOM 708 O O . ARG A 1 87 ? 6.539 -1.32 -0.246 1 98.38 87 ARG A O 1
ATOM 715 N N . ILE A 1 88 ? 8.164 -2.094 -1.562 1 98.56 88 ILE A N 1
ATOM 716 C CA . ILE A 1 88 ? 7.664 -3.459 -1.683 1 98.56 88 ILE A CA 1
ATOM 717 C C . ILE A 1 88 ? 8.781 -4.445 -1.363 1 98.56 88 ILE A C 1
ATOM 719 O O . ILE A 1 88 ? 9.852 -4.398 -1.97 1 98.56 88 ILE A O 1
ATOM 723 N N . PHE A 1 89 ? 8.547 -5.242 -0.36 1 98.56 89 PHE A N 1
ATOM 724 C CA . PHE A 1 89 ? 9.375 -6.395 -0.038 1 98.56 89 PHE A CA 1
ATOM 725 C C . PHE A 1 89 ? 8.703 -7.691 -0.482 1 98.56 89 PHE A C 1
ATOM 727 O O . PHE A 1 89 ? 7.477 -7.809 -0.426 1 98.56 89 PHE A O 1
ATOM 734 N N . TRP A 1 90 ? 9.5 -8.625 -0.971 1 98.25 90 TRP A N 1
ATOM 735 C CA . TRP A 1 90 ? 8.859 -9.875 -1.355 1 98.25 90 TRP A CA 1
ATOM 736 C C . TRP A 1 90 ? 9.758 -11.07 -1.026 1 98.25 90 TRP A C 1
ATOM 738 O O . TRP A 1 90 ? 10.953 -10.906 -0.796 1 98.25 90 TRP A O 1
ATOM 748 N N . TYR A 1 91 ? 9.141 -12.172 -0.845 1 98.06 91 TYR A N 1
ATOM 749 C CA . TYR A 1 91 ? 9.719 -13.492 -0.598 1 98.06 91 TYR A CA 1
ATOM 750 C C . TYR A 1 91 ? 9.078 -14.547 -1.493 1 98.06 91 TYR A C 1
ATOM 752 O O . TYR A 1 91 ? 7.863 -14.531 -1.703 1 98.06 91 TYR A O 1
ATOM 760 N N . GLY A 1 92 ? 9.867 -15.461 -1.978 1 95.25 92 GLY A N 1
ATOM 761 C CA . GLY A 1 92 ? 9.312 -16.562 -2.758 1 95.25 92 GLY A CA 1
ATOM 762 C C . GLY A 1 92 ? 10.195 -16.969 -3.918 1 95.25 92 GLY A C 1
ATOM 763 O O . GLY A 1 92 ? 11.375 -16.609 -3.967 1 95.25 92 GLY A O 1
ATOM 764 N N . PRO A 1 93 ? 9.617 -17.703 -4.828 1 93.12 93 PRO A N 1
ATOM 765 C CA . PRO A 1 93 ? 10.438 -18.375 -5.844 1 93.12 93 PRO A CA 1
ATOM 766 C C . PRO A 1 93 ? 10.742 -17.484 -7.039 1 93.12 93 PRO A C 1
ATOM 768 O O . PRO A 1 93 ? 11.555 -17.844 -7.898 1 93.12 93 PRO A O 1
ATOM 771 N N . LEU A 1 94 ? 10.148 -16.328 -7.145 1 93.56 94 LEU A N 1
ATOM 772 C CA . LEU A 1 94 ? 10.422 -15.406 -8.242 1 93.56 94 LEU A CA 1
ATOM 773 C C . LEU A 1 94 ? 11.719 -14.641 -7.996 1 93.56 94 LEU A C 1
ATOM 775 O O . LEU A 1 94 ? 11.844 -13.93 -6.996 1 93.56 94 LEU A O 1
ATOM 779 N N . SER A 1 95 ? 12.672 -14.727 -8.828 1 92.69 95 SER A N 1
ATOM 780 C CA . SER A 1 95 ? 14 -14.227 -8.5 1 92.69 95 SER A CA 1
ATOM 781 C C . SER A 1 95 ? 14.305 -12.938 -9.258 1 92.69 95 SER A C 1
ATOM 783 O O . SER A 1 95 ? 15.32 -12.289 -9.008 1 92.69 95 SER A O 1
ATOM 785 N N . LYS A 1 96 ? 13.445 -12.562 -10.195 1 96.81 96 LYS A N 1
ATOM 786 C CA . LYS A 1 96 ? 13.656 -11.344 -10.969 1 96.81 96 LYS A CA 1
ATOM 787 C C . LYS A 1 96 ? 12.539 -10.328 -10.719 1 96.81 96 LYS A C 1
ATOM 789 O O . LYS A 1 96 ? 11.383 -10.703 -10.555 1 96.81 96 LYS A O 1
ATOM 794 N N . VAL A 1 97 ? 12.969 -9.055 -10.719 1 98.31 97 VAL A N 1
ATOM 795 C CA . VAL A 1 97 ? 11.984 -7.992 -10.547 1 98.31 97 VAL A CA 1
ATOM 796 C C . VAL A 1 97 ? 12.367 -6.785 -11.406 1 98.31 97 VAL A C 1
ATOM 798 O O . VAL A 1 97 ? 13.547 -6.43 -11.492 1 98.31 97 VAL A O 1
ATOM 801 N N . LYS A 1 98 ? 11.406 -6.316 -12.133 1 98.38 98 LYS A N 1
ATOM 802 C CA . LYS A 1 98 ? 11.469 -4.977 -12.711 1 98.38 98 LYS A CA 1
ATOM 803 C C . LYS A 1 98 ? 10.758 -3.961 -11.82 1 98.38 98 LYS A C 1
ATOM 805 O O . LYS A 1 98 ? 9.711 -4.258 -11.242 1 98.38 98 LYS A O 1
ATOM 810 N N . PHE A 1 99 ? 11.328 -2.807 -11.703 1 98.69 99 PHE A N 1
ATOM 811 C CA . PHE A 1 99 ? 10.812 -1.747 -10.844 1 98.69 99 PHE A CA 1
ATOM 812 C C . PHE A 1 99 ? 10.672 -0.443 -11.617 1 98.69 99 PHE A C 1
ATOM 814 O O . PHE A 1 99 ? 11.586 -0.04 -12.344 1 98.69 99 PHE A O 1
ATOM 821 N N . ALA A 1 100 ? 9.523 0.223 -11.469 1 98.5 100 ALA A N 1
ATOM 822 C CA . ALA A 1 100 ? 9.281 1.52 -12.094 1 98.5 100 ALA A CA 1
ATOM 823 C C . ALA A 1 100 ? 8.359 2.379 -11.234 1 98.5 100 ALA A C 1
ATOM 825 O O . ALA A 1 100 ? 7.656 1.863 -10.359 1 98.5 100 ALA A O 1
ATOM 826 N N . LEU A 1 101 ? 8.484 3.611 -11.398 1 98.5 101 LEU A N 1
ATOM 827 C CA . LEU A 1 101 ? 7.48 4.523 -10.859 1 98.5 101 LEU A CA 1
ATOM 828 C C . LEU A 1 101 ? 6.375 4.781 -11.875 1 98.5 101 LEU A C 1
ATOM 830 O O . LEU A 1 101 ? 6.621 4.754 -13.086 1 98.5 101 LEU A O 1
ATOM 834 N N . ALA A 1 102 ? 5.199 5.008 -11.398 1 97.62 102 ALA A N 1
ATOM 835 C CA . ALA A 1 102 ? 4.055 5.316 -12.25 1 97.62 102 ALA A CA 1
ATOM 836 C C . ALA A 1 102 ? 3.236 6.469 -11.672 1 97.62 102 ALA A C 1
ATOM 838 O O . ALA A 1 102 ? 3.57 7.008 -10.617 1 97.62 102 ALA A O 1
ATOM 839 N N . GLY A 1 103 ? 2.23 6.898 -12.383 1 96.75 103 GLY A N 1
ATOM 840 C CA . GLY A 1 103 ? 1.374 7.977 -11.922 1 96.75 103 GLY A CA 1
ATOM 841 C C . GLY A 1 103 ? 2.039 9.336 -12 1 96.75 103 GLY A C 1
ATOM 842 O O . GLY A 1 103 ? 1.796 10.203 -11.148 1 96.75 103 GLY A O 1
ATOM 843 N N . GLN A 1 104 ? 2.855 9.531 -12.945 1 97.19 104 GLN A N 1
ATOM 844 C CA . GLN A 1 104 ? 3.658 10.75 -13.008 1 97.19 104 GLN A CA 1
ATOM 845 C C . GLN A 1 104 ? 3.092 11.734 -14.023 1 97.19 104 GLN A C 1
ATOM 847 O O . GLN A 1 104 ? 3.748 12.711 -14.383 1 97.19 104 GLN A O 1
ATOM 852 N N . GLN A 1 105 ? 1.918 11.445 -14.484 1 95.75 105 GLN A N 1
ATOM 853 C CA . GLN A 1 105 ? 1.216 12.359 -15.375 1 95.75 105 GLN A CA 1
ATOM 854 C C . GLN A 1 105 ? 0.019 13 -14.68 1 95.75 105 GLN A C 1
ATOM 856 O O . GLN A 1 105 ? -0.71 12.328 -13.945 1 95.75 105 GLN A O 1
ATOM 861 N N . ARG A 1 106 ? -0.154 14.234 -14.945 1 95.81 106 ARG A N 1
ATOM 862 C CA . ARG A 1 106 ? -1.29 14.953 -14.375 1 95.81 106 ARG A CA 1
ATOM 863 C C . ARG A 1 106 ? -2.602 14.484 -14.992 1 95.81 106 ARG A C 1
ATOM 865 O O . ARG A 1 106 ? -2.658 14.18 -16.188 1 95.81 106 ARG A O 1
ATOM 872 N N . ILE A 1 107 ? -3.564 14.508 -14.078 1 93.62 107 ILE A N 1
ATOM 873 C CA . ILE A 1 107 ? -4.918 14.258 -14.562 1 93.62 107 ILE A CA 1
ATOM 874 C C . ILE A 1 107 ? -5.516 15.555 -15.117 1 93.62 107 ILE A C 1
ATOM 876 O O . ILE A 1 107 ? -5.594 16.562 -14.414 1 93.62 107 ILE A O 1
ATOM 880 N N . ARG A 1 108 ? -5.969 15.477 -16.281 1 92.38 108 ARG A N 1
ATOM 881 C CA . ARG A 1 108 ? -6.371 16.672 -17.031 1 92.38 108 ARG A CA 1
ATOM 882 C C . ARG A 1 108 ? -7.594 17.328 -16.391 1 92.38 108 ARG A C 1
ATOM 884 O O . ARG A 1 108 ? -7.672 18.547 -16.297 1 92.38 108 ARG A O 1
ATOM 891 N N . SER A 1 109 ? -8.477 16.516 -15.906 1 90.31 109 SER A N 1
ATOM 892 C CA . SER A 1 109 ? -9.773 17.016 -15.469 1 90.31 109 SER A CA 1
ATOM 893 C C . SER A 1 109 ? -9.664 17.734 -14.125 1 90.31 109 SER A C 1
ATOM 895 O O . SER A 1 109 ? -10.469 18.609 -13.812 1 90.31 109 SER A O 1
ATOM 897 N N . CYS A 1 110 ? -8.672 17.359 -13.32 1 89.81 110 CYS A N 1
ATOM 898 C CA . CYS A 1 110 ? -8.57 17.984 -12.008 1 89.81 110 CYS A CA 1
ATOM 899 C C . CYS A 1 110 ? -7.195 18.609 -11.805 1 89.81 110 CYS A C 1
ATOM 901 O O . CYS A 1 110 ? -6.91 19.156 -10.742 1 89.81 110 CYS A O 1
ATOM 903 N N . LEU A 1 111 ? -6.293 18.531 -12.727 1 91.38 111 LEU A N 1
ATOM 904 C CA . LEU A 1 111 ? -5.012 19.219 -12.812 1 91.38 111 LEU A CA 1
ATOM 905 C C . LEU A 1 111 ? -4.117 18.844 -11.633 1 91.38 111 LEU A C 1
ATOM 907 O O . LEU A 1 111 ? -3.412 19.703 -11.086 1 91.38 111 LEU A O 1
ATOM 911 N N . CYS A 1 112 ? -4.246 17.688 -11.148 1 94.12 112 CYS A N 1
ATOM 912 C CA . CYS A 1 112 ? -3.367 17.141 -10.125 1 94.12 112 CYS A CA 1
ATOM 913 C C . CYS A 1 112 ? -2.861 15.758 -10.516 1 94.12 112 CYS A C 1
ATOM 915 O O . CYS A 1 112 ? -3.301 15.195 -11.516 1 94.12 112 CYS A O 1
ATOM 917 N N . PHE A 1 113 ? -1.863 15.32 -9.828 1 96.25 113 PHE A N 1
ATOM 918 C CA . PHE A 1 113 ? -1.374 13.969 -10.039 1 96.25 113 PHE A CA 1
ATOM 919 C C . PHE A 1 113 ? -2.291 12.953 -9.367 1 96.25 113 PHE A C 1
ATOM 921 O O . PHE A 1 113 ? -3.117 13.312 -8.523 1 96.25 113 PHE A O 1
ATOM 928 N N . PRO A 1 114 ? -2.195 11.695 -9.711 1 94.25 114 PRO A N 1
ATOM 929 C CA . PRO A 1 114 ? -3.025 10.664 -9.086 1 94.25 114 PRO A CA 1
ATOM 930 C C . PRO A 1 114 ? -2.844 10.602 -7.57 1 94.25 114 PRO A C 1
ATOM 932 O O . PRO A 1 114 ? -3.766 10.211 -6.852 1 94.25 114 PRO A O 1
ATOM 935 N N . SER A 1 115 ? -1.688 10.938 -7.059 1 95.81 115 SER A N 1
ATOM 936 C CA . SER A 1 115 ? -1.328 10.938 -5.645 1 95.81 115 SER A CA 1
ATOM 937 C C . SER A 1 115 ? -0.161 11.883 -5.371 1 95.81 115 SER A C 1
ATOM 939 O O . SER A 1 115 ? 0.521 12.32 -6.301 1 95.81 115 SER A O 1
ATOM 941 N N . ASP A 1 116 ? -0 12.258 -4.137 1 96.25 116 ASP A N 1
ATOM 942 C CA . ASP A 1 116 ? 1.204 13.008 -3.789 1 96.25 116 ASP A CA 1
ATOM 943 C C . ASP A 1 116 ? 2.418 12.086 -3.707 1 96.25 116 ASP A C 1
ATOM 945 O O . ASP A 1 116 ? 3.551 12.555 -3.557 1 96.25 116 ASP A O 1
ATOM 949 N N . HIS A 1 117 ? 2.268 10.82 -3.816 1 98 117 HIS A N 1
ATOM 950 C CA . HIS A 1 117 ? 3.301 9.812 -4.02 1 98 117 HIS A CA 1
ATOM 951 C C . HIS A 1 117 ? 3.271 9.273 -5.445 1 98 117 HIS A C 1
ATOM 953 O O . HIS A 1 117 ? 2.197 9.086 -6.023 1 98 117 HIS A O 1
ATOM 959 N N . TRP A 1 118 ? 4.438 9.016 -5.934 1 97.94 118 TRP A N 1
ATOM 960 C CA . TRP A 1 118 ? 4.457 8.18 -7.129 1 97.94 118 TRP A CA 1
ATOM 961 C C . TRP A 1 118 ? 4.098 6.738 -6.793 1 97.94 118 TRP A C 1
ATOM 963 O O . TRP A 1 118 ? 4.488 6.223 -5.742 1 97.94 118 TRP A O 1
ATOM 973 N N . ALA A 1 119 ? 3.357 6.129 -7.734 1 98 119 ALA A N 1
ATOM 974 C CA . ALA A 1 119 ? 3.047 4.711 -7.582 1 98 119 ALA A CA 1
ATOM 975 C C . ALA A 1 119 ? 4.285 3.852 -7.812 1 98 119 ALA A C 1
ATOM 977 O O . ALA A 1 119 ? 5.105 4.152 -8.68 1 98 119 ALA A O 1
ATOM 978 N N . VAL A 1 120 ? 4.391 2.803 -7.02 1 98.62 120 VAL A N 1
ATOM 979 C CA . VAL A 1 120 ? 5.406 1.781 -7.25 1 98.62 120 VAL A CA 1
ATOM 980 C C . VAL A 1 120 ? 4.828 0.659 -8.109 1 98.62 120 VAL A C 1
ATOM 982 O O . VAL A 1 120 ? 3.766 0.116 -7.793 1 98.62 120 VAL A O 1
ATOM 985 N N . HIS A 1 121 ? 5.504 0.405 -9.234 1 98.44 121 HIS A N 1
ATOM 986 C CA . HIS A 1 121 ? 5.129 -0.678 -10.141 1 98.44 121 HIS A CA 1
ATOM 987 C C . HIS A 1 121 ? 6.223 -1.735 -10.219 1 98.44 121 HIS A C 1
ATOM 989 O O . HIS A 1 121 ? 7.355 -1.435 -10.602 1 98.44 121 HIS A O 1
ATOM 995 N N . CYS A 1 122 ? 5.863 -2.963 -9.852 1 98.56 122 CYS A N 1
ATOM 996 C CA . CYS A 1 122 ? 6.812 -4.07 -9.891 1 98.56 122 CYS A CA 1
ATOM 997 C C . CYS A 1 122 ? 6.281 -5.211 -10.75 1 98.56 122 CYS A C 1
ATOM 999 O O . CYS A 1 122 ? 5.094 -5.527 -10.703 1 98.56 122 CYS A O 1
ATOM 1001 N N . GLU A 1 123 ? 7.16 -5.77 -11.531 1 97.94 123 GLU A N 1
ATOM 1002 C CA . GLU A 1 123 ? 6.91 -7.004 -12.273 1 97.94 123 GLU A CA 1
ATOM 1003 C C . GLU A 1 123 ? 7.867 -8.109 -11.836 1 97.94 123 GLU A C 1
ATOM 1005 O O . GLU A 1 123 ? 9.086 -7.961 -11.938 1 97.94 123 GLU A O 1
ATOM 1010 N N . PHE A 1 124 ? 7.273 -9.133 -11.312 1 97.5 124 PHE A N 1
ATOM 1011 C CA . PHE A 1 124 ? 8.086 -10.242 -10.82 1 97.5 124 PHE A CA 1
ATOM 1012 C C . PHE A 1 124 ? 8.039 -11.422 -11.789 1 97.5 124 PHE A C 1
ATOM 1014 O O . PHE A 1 124 ? 6.992 -11.711 -12.367 1 97.5 124 PHE A O 1
ATOM 1021 N N . SER A 1 125 ? 9.156 -12.094 -12 1 94.81 125 SER A N 1
ATOM 1022 C CA . SER A 1 125 ? 9.219 -13.281 -12.852 1 94.81 125 SER A CA 1
ATOM 1023 C C . SER A 1 125 ? 10.281 -14.258 -12.352 1 94.81 125 SER A C 1
ATOM 1025 O O . SER A 1 125 ? 11.211 -13.859 -11.648 1 94.81 125 SER A O 1
ATOM 1027 N N . MET B 1 1 ? -12.172 16.281 4.043 1 50.59 1 MET B N 1
ATOM 1028 C CA . MET B 1 1 ? -11.844 15.07 3.309 1 50.59 1 MET B CA 1
ATOM 1029 C C . MET B 1 1 ? -12.891 14.781 2.236 1 50.59 1 MET B C 1
ATOM 1031 O O . MET B 1 1 ? -12.547 14.328 1.139 1 50.59 1 MET B O 1
ATOM 1035 N N . ARG B 1 2 ? -14.078 15.383 2.49 1 63.22 2 ARG B N 1
ATOM 1036 C CA . ARG B 1 2 ? -15.164 15.242 1.526 1 63.22 2 ARG B CA 1
ATOM 1037 C C . ARG B 1 2 ? -14.977 16.188 0.346 1 63.22 2 ARG B C 1
ATOM 1039 O O . ARG B 1 2 ? -15.352 15.867 -0.783 1 63.22 2 ARG B O 1
ATOM 1046 N N . GLU B 1 3 ? -14.164 17.172 0.521 1 74.12 3 GLU B N 1
ATOM 1047 C CA . GLU B 1 3 ? -14.062 18.266 -0.441 1 74.12 3 GLU B CA 1
ATOM 1048 C C . GLU B 1 3 ? -13.312 17.828 -1.697 1 74.12 3 GLU B C 1
ATOM 1050 O O . GLU B 1 3 ? -13.523 18.391 -2.775 1 74.12 3 GLU B O 1
ATOM 1055 N N . HIS B 1 4 ? -12.68 16.688 -1.659 1 88.31 4 HIS B N 1
ATOM 1056 C CA . HIS B 1 4 ? -11.883 16.312 -2.818 1 88.31 4 HIS B CA 1
ATOM 1057 C C . HIS B 1 4 ? -12.367 15 -3.424 1 88.31 4 HIS B C 1
ATOM 1059 O O . HIS B 1 4 ? -11.578 14.219 -3.945 1 88.31 4 HIS B O 1
ATOM 1065 N N . SER B 1 5 ? -13.68 14.914 -3.373 1 91.44 5 SER B N 1
ATOM 1066 C CA . SER B 1 5 ? -14.281 13.672 -3.861 1 91.44 5 SER B CA 1
ATOM 1067 C C . SER B 1 5 ? -14.086 13.523 -5.367 1 91.44 5 SER B C 1
ATOM 1069 O O . SER B 1 5 ? -13.734 12.438 -5.844 1 91.44 5 SER B O 1
ATOM 1071 N N . LYS B 1 6 ? -14.336 14.586 -6.051 1 91.75 6 LYS B N 1
ATOM 1072 C CA . LYS B 1 6 ? -14.18 14.523 -7.5 1 91.75 6 LYS B CA 1
ATOM 1073 C C . LYS B 1 6 ? -12.766 14.102 -7.879 1 91.75 6 LYS B C 1
ATOM 1075 O O . LYS B 1 6 ? -12.578 13.211 -8.711 1 91.75 6 LYS B O 1
ATOM 1080 N N . ALA B 1 7 ? -11.812 14.719 -7.297 1 92.56 7 ALA B N 1
ATOM 1081 C CA . ALA B 1 7 ? -10.414 14.391 -7.574 1 92.56 7 ALA B CA 1
ATOM 1082 C C . ALA B 1 7 ? -10.117 12.938 -7.227 1 92.56 7 ALA B C 1
ATOM 1084 O O . ALA B 1 7 ? -9.445 12.234 -7.992 1 92.56 7 ALA B O 1
ATOM 1085 N N . ARG B 1 8 ? -10.641 12.477 -6.133 1 93.81 8 ARG B N 1
ATOM 1086 C CA . ARG B 1 8 ? -10.414 11.094 -5.719 1 93.81 8 ARG B CA 1
ATOM 1087 C C . ARG B 1 8 ? -11.016 10.117 -6.723 1 93.81 8 ARG B C 1
ATOM 1089 O O . ARG B 1 8 ? -10.398 9.094 -7.047 1 93.81 8 ARG B O 1
ATOM 1096 N N . LYS B 1 9 ? -12.125 10.438 -7.164 1 95.38 9 LYS B N 1
ATOM 1097 C CA . LYS B 1 9 ? -12.789 9.586 -8.148 1 95.38 9 LYS B CA 1
ATOM 1098 C C . LYS B 1 9 ? -11.977 9.516 -9.445 1 95.38 9 LYS B C 1
ATOM 1100 O O . LYS B 1 9 ? -11.797 8.438 -10.008 1 95.38 9 LYS B O 1
ATOM 1105 N N . GLU B 1 10 ? -11.5 10.617 -9.852 1 94.56 10 GLU B N 1
ATOM 1106 C CA . GLU B 1 10 ? -10.688 10.656 -11.062 1 94.56 10 GLU B CA 1
ATOM 1107 C C . GLU B 1 10 ? -9.375 9.906 -10.867 1 94.56 10 GLU B C 1
ATOM 1109 O O . GLU B 1 10 ? -8.93 9.18 -11.766 1 94.56 10 GLU B O 1
ATOM 1114 N N . GLN B 1 11 ? -8.766 10.102 -9.773 1 94.75 11 GLN B N 1
ATOM 1115 C CA . GLN B 1 11 ? -7.531 9.398 -9.438 1 94.75 11 GLN B CA 1
ATOM 1116 C C . GLN B 1 11 ? -7.742 7.887 -9.43 1 94.75 11 GLN B C 1
ATOM 1118 O O . GLN B 1 11 ? -6.93 7.137 -9.977 1 94.75 11 GLN B O 1
ATOM 1123 N N . PHE B 1 12 ? -8.859 7.465 -8.883 1 96.5 12 PHE B N 1
ATOM 1124 C CA . PHE B 1 12 ? -9.18 6.043 -8.852 1 96.5 12 PHE B CA 1
ATOM 1125 C C . PHE B 1 12 ? -9.422 5.512 -10.258 1 96.5 12 PHE B C 1
ATOM 1127 O O . PHE B 1 12 ? -8.953 4.422 -10.602 1 96.5 12 PHE B O 1
ATOM 1134 N N . GLN B 1 13 ? -10.07 6.285 -11.039 1 95.94 13 GLN B N 1
ATOM 1135 C CA . GLN B 1 13 ? -10.398 5.883 -12.398 1 95.94 13 GLN B CA 1
ATOM 1136 C C . GLN B 1 13 ? -9.133 5.68 -13.227 1 95.94 13 GLN B C 1
ATOM 1138 O O . GLN B 1 13 ? -9.039 4.727 -14 1 95.94 13 GLN B O 1
ATOM 1143 N N . ILE B 1 14 ? -8.203 6.52 -13.07 1 95.38 14 ILE B N 1
ATOM 1144 C CA . ILE B 1 14 ? -6.969 6.402 -13.836 1 95.38 14 ILE B CA 1
ATOM 1145 C C . ILE B 1 14 ? -6.227 5.133 -13.43 1 95.38 14 ILE B C 1
ATOM 1147 O O . ILE B 1 14 ? -5.609 4.469 -14.273 1 95.38 14 ILE B O 1
ATOM 1151 N N . CYS B 1 15 ? -6.227 4.766 -12.172 1 96.75 15 CYS B N 1
ATOM 1152 C CA . CYS B 1 15 ? -5.613 3.523 -11.711 1 96.75 15 CYS B CA 1
ATOM 1153 C C . CYS B 1 15 ? -6.297 2.312 -12.328 1 96.75 15 CYS B C 1
ATOM 1155 O O . CYS B 1 15 ? -5.633 1.394 -12.805 1 96.75 15 CYS B O 1
ATOM 1157 N N . MET B 1 16 ? -7.605 2.357 -12.383 1 97.81 16 MET B N 1
ATOM 1158 C CA . MET B 1 16 ? -8.367 1.243 -12.945 1 97.81 16 MET B CA 1
ATOM 1159 C C . MET B 1 16 ? -8.117 1.11 -14.438 1 97.81 16 MET B C 1
ATOM 1161 O O . MET B 1 16 ? -8.039 -0.002 -14.969 1 97.81 16 MET B O 1
ATOM 1165 N N . GLU B 1 17 ? -7.984 2.203 -15.055 1 97.06 17 GLU B N 1
ATOM 1166 C CA . GLU B 1 17 ? -7.664 2.174 -16.484 1 97.06 17 GLU B CA 1
ATOM 1167 C C . GLU B 1 17 ? -6.297 1.546 -16.719 1 97.06 17 GLU B C 1
ATOM 1169 O O . GLU B 1 17 ? -6.125 0.76 -17.656 1 97.06 17 GLU B O 1
ATOM 1174 N N . LYS B 1 18 ? -5.398 1.907 -15.922 1 97.06 18 LYS B N 1
ATOM 1175 C CA . LYS B 1 18 ? -4.066 1.322 -16.047 1 97.06 18 LYS B CA 1
ATOM 1176 C C . LYS B 1 18 ? -4.102 -0.18 -15.781 1 97.06 18 LYS B C 1
ATOM 1178 O O . LYS B 1 18 ? -3.432 -0.951 -16.469 1 97.06 18 LYS B O 1
ATOM 1183 N N . ILE B 1 19 ? -4.824 -0.613 -14.797 1 97.75 19 ILE B N 1
ATOM 1184 C CA . ILE B 1 19 ? -4.984 -2.027 -14.477 1 97.75 19 ILE B CA 1
ATOM 1185 C C . ILE B 1 19 ? -5.598 -2.76 -15.664 1 97.75 19 ILE B C 1
ATOM 1187 O O . ILE B 1 19 ? -5.121 -3.828 -16.062 1 97.75 19 ILE B O 1
ATOM 1191 N N . GLN B 1 20 ? -6.602 -2.154 -16.234 1 98 20 GLN B N 1
ATOM 1192 C CA . GLN B 1 20 ? -7.238 -2.746 -17.406 1 98 20 GLN B CA 1
ATOM 1193 C C . GLN B 1 20 ? -6.242 -2.914 -18.547 1 98 20 GLN B C 1
ATOM 1195 O O . GLN B 1 20 ? -6.23 -3.945 -19.219 1 98 20 GLN B O 1
ATOM 1200 N N . GLU B 1 21 ? -5.457 -1.933 -18.75 1 97.88 21 GLU B N 1
ATOM 1201 C CA . GLU B 1 21 ? -4.426 -1.996 -19.766 1 97.88 21 GLU B CA 1
ATOM 1202 C C . GLU B 1 21 ? -3.459 -3.148 -19.516 1 97.88 21 GLU B C 1
ATOM 1204 O O . GLU B 1 21 ? -3.115 -3.896 -20.438 1 97.88 21 GLU B O 1
ATOM 1209 N N . LEU B 1 22 ? -3.039 -3.309 -18.297 1 97.44 22 LEU B N 1
ATOM 1210 C CA . LEU B 1 22 ? -2.088 -4.352 -17.938 1 97.44 22 LEU B CA 1
ATOM 1211 C C . LEU B 1 22 ? -2.697 -5.734 -18.125 1 97.44 22 LEU B C 1
ATOM 12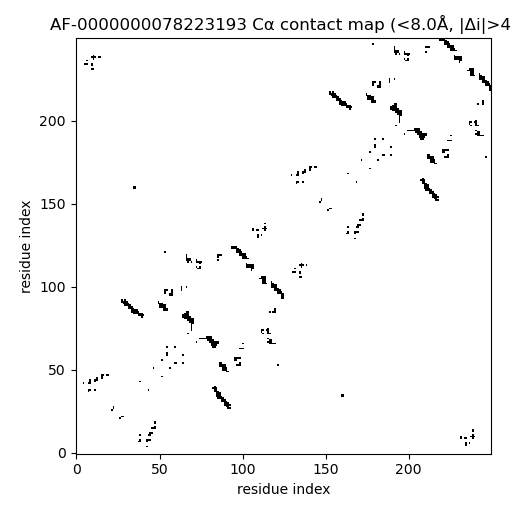13 O O . LEU B 1 22 ? -2.033 -6.648 -18.625 1 97.44 22 LEU B O 1
ATOM 1217 N N . ILE B 1 23 ? -3.92 -5.859 -17.75 1 97.56 23 ILE B N 1
ATOM 1218 C CA . ILE B 1 23 ? -4.617 -7.133 -17.891 1 97.56 23 ILE B CA 1
ATOM 1219 C C . ILE B 1 23 ? -4.75 -7.488 -19.375 1 97.56 23 ILE B C 1
ATOM 1221 O O . ILE B 1 23 ? -4.578 -8.648 -19.766 1 97.56 23 ILE B O 1
ATOM 1225 N N . THR B 1 24 ? -5.094 -6.52 -20.172 1 97.81 24 THR B N 1
ATOM 1226 C CA . THR B 1 24 ? -5.223 -6.734 -21.609 1 97.81 24 THR B CA 1
ATOM 1227 C C . THR B 1 24 ? -3.895 -7.188 -22.203 1 97.81 24 THR B C 1
ATOM 1229 O O . THR B 1 24 ? -3.861 -8.102 -23.031 1 97.81 24 THR B O 1
ATOM 1232 N N . LYS B 1 25 ? -2.828 -6.637 -21.781 1 96.88 25 LYS B N 1
ATOM 1233 C CA . LYS B 1 25 ? -1.496 -6.961 -22.297 1 96.88 25 LYS B CA 1
ATOM 1234 C C . LYS B 1 25 ? -1.019 -8.305 -21.766 1 96.88 25 LYS B C 1
ATOM 1236 O O . LYS B 1 25 ? -0.277 -9.023 -22.438 1 96.88 25 LYS B O 1
ATOM 1241 N N . HIS B 1 26 ? -1.402 -8.641 -20.531 1 95.88 26 HIS B N 1
ATOM 1242 C CA . HIS B 1 26 ? -1.002 -9.875 -19.859 1 95.88 26 HIS B CA 1
ATOM 1243 C C . HIS B 1 26 ? -2.205 -10.586 -19.266 1 95.88 26 HIS B C 1
ATOM 1245 O O . HIS B 1 26 ? -2.346 -10.648 -18.031 1 95.88 26 HIS B O 1
ATOM 1251 N N . PRO B 1 27 ? -2.965 -11.266 -20.062 1 94.25 27 PRO B N 1
ATOM 1252 C CA . PRO B 1 27 ? -4.238 -11.812 -19.578 1 94.25 27 PRO B CA 1
ATOM 1253 C C . PRO B 1 27 ? -4.055 -12.922 -18.562 1 94.25 27 PRO B C 1
ATOM 1255 O O . PRO B 1 27 ? -4.98 -13.227 -17.797 1 94.25 27 PRO B O 1
ATOM 1258 N N . ASN B 1 28 ? -2.863 -13.523 -18.469 1 93.81 28 ASN B N 1
ATOM 1259 C CA . ASN B 1 28 ? -2.648 -14.641 -17.547 1 93.81 28 ASN B CA 1
ATOM 1260 C C . ASN B 1 28 ? -1.835 -14.203 -16.328 1 93.81 28 ASN B C 1
ATOM 1262 O O . ASN B 1 28 ? -1.352 -15.047 -15.562 1 93.81 28 ASN B O 1
ATOM 1266 N N . CYS B 1 29 ? -1.725 -12.922 -16.094 1 94.81 29 CYS B N 1
ATOM 1267 C CA . CYS B 1 29 ? -0.913 -12.438 -14.977 1 94.81 29 CYS B CA 1
ATOM 1268 C C . CYS B 1 29 ? -1.67 -12.547 -13.656 1 94.81 29 CYS B C 1
ATOM 1270 O O . CYS B 1 29 ? -2.887 -12.734 -13.648 1 94.81 29 CYS B O 1
ATOM 1272 N N . LEU B 1 30 ? -0.918 -12.641 -12.57 1 96.5 30 LEU B N 1
ATOM 1273 C CA . LEU B 1 30 ? -1.398 -12.352 -11.227 1 96.5 30 LEU B CA 1
ATOM 1274 C C . LEU B 1 30 ? -1.096 -10.906 -10.844 1 96.5 30 LEU B C 1
ATOM 1276 O O . LEU B 1 30 ? 0.069 -10.508 -10.781 1 96.5 30 LEU B O 1
ATOM 1280 N N . LEU B 1 31 ? -2.139 -10.125 -10.672 1 97.94 31 LEU B N 1
ATOM 1281 C CA . LEU B 1 31 ? -1.991 -8.688 -10.477 1 97.94 31 LEU B CA 1
ATOM 1282 C C . LEU B 1 31 ? -2.602 -8.25 -9.148 1 97.94 31 LEU B C 1
ATOM 1284 O O . LEU B 1 31 ? -3.691 -8.695 -8.789 1 97.94 31 LEU B O 1
ATOM 1288 N N . PHE B 1 32 ? -1.846 -7.512 -8.359 1 98.38 32 PHE B N 1
ATOM 1289 C CA . PHE B 1 32 ? -2.334 -6.867 -7.148 1 98.38 32 PHE B CA 1
ATOM 1290 C C . PHE B 1 32 ? -2.209 -5.352 -7.254 1 98.38 32 PHE B C 1
ATOM 1292 O O . PHE B 1 32 ? -1.208 -4.84 -7.758 1 98.38 32 PHE B O 1
ATOM 1299 N N . PHE B 1 33 ? -3.242 -4.66 -6.879 1 98.31 33 PHE B N 1
ATOM 1300 C CA . PHE B 1 33 ? -3.244 -3.207 -6.738 1 98.31 33 PHE B CA 1
ATOM 1301 C C . PHE B 1 33 ? -3.848 -2.791 -5.402 1 98.31 33 PHE B C 1
ATOM 1303 O O . PHE B 1 33 ? -4.852 -3.359 -4.965 1 98.31 33 PHE B O 1
ATOM 1310 N N . GLY B 1 34 ? -3.131 -1.89 -4.801 1 97.69 34 GLY B N 1
ATOM 1311 C CA . GLY B 1 34 ? -3.762 -1.438 -3.568 1 97.69 34 GLY B CA 1
ATOM 1312 C C . GLY B 1 34 ? -2.871 -0.531 -2.74 1 97.69 34 GLY B C 1
ATOM 1313 O O . GLY B 1 34 ? -1.858 -0.029 -3.232 1 97.69 34 GLY B O 1
ATOM 1314 N N . GLY B 1 35 ? -3.248 -0.221 -1.479 1 97.12 35 GLY B N 1
ATOM 1315 C CA . GLY B 1 35 ? -2.648 0.664 -0.494 1 97.12 35 GLY B CA 1
ATOM 1316 C C . GLY B 1 35 ? -3.656 1.569 0.188 1 97.12 35 GLY B C 1
ATOM 1317 O O . GLY B 1 35 ? -4.84 1.24 0.266 1 97.12 35 GLY B O 1
ATOM 1318 N N . ASP B 1 36 ? -3.098 2.568 0.801 1 96.94 36 ASP B N 1
ATOM 1319 C CA . ASP B 1 36 ? -3.951 3.617 1.351 1 96.94 36 ASP B CA 1
ATOM 1320 C C . ASP B 1 36 ? -4.484 4.527 0.246 1 96.94 36 ASP B C 1
ATOM 1322 O O . ASP B 1 36 ? -3.826 5.492 -0.143 1 96.94 36 ASP B O 1
ATOM 1326 N N . LEU B 1 37 ? -5.691 4.254 -0.172 1 95.62 37 LEU B N 1
ATOM 1327 C CA . LEU B 1 37 ? -6.223 4.965 -1.332 1 95.62 37 LEU B CA 1
ATOM 1328 C C . LEU B 1 37 ? -7.031 6.184 -0.9 1 95.62 37 LEU B C 1
ATOM 1330 O O . LEU B 1 37 ? -7.395 7.02 -1.731 1 95.62 37 LEU B O 1
ATOM 1334 N N . ASN B 1 38 ? -7.355 6.309 0.288 1 94.12 38 ASN B N 1
ATOM 1335 C CA . ASN B 1 38 ? -8.133 7.402 0.854 1 94.12 38 ASN B CA 1
ATOM 1336 C C . ASN B 1 38 ? -9.469 7.574 0.131 1 94.12 38 ASN B C 1
ATOM 1338 O O . ASN B 1 38 ? -10.016 8.68 0.078 1 94.12 38 ASN B O 1
ATOM 1342 N N . ILE B 1 39 ? -9.977 6.508 -0.495 1 94.94 39 ILE B N 1
ATOM 1343 C CA . ILE B 1 39 ? -11.211 6.578 -1.272 1 94.94 39 ILE B CA 1
ATOM 1344 C C . ILE B 1 39 ? -12.367 5.98 -0.468 1 94.94 39 ILE B C 1
ATOM 1346 O O . ILE B 1 39 ? -12.18 4.992 0.249 1 94.94 39 ILE B O 1
ATOM 1350 N N . ARG B 1 40 ? -13.547 6.523 -0.651 1 94.12 40 ARG B N 1
ATOM 1351 C CA . ARG B 1 40 ? -14.742 6.027 0.022 1 94.12 40 ARG B CA 1
ATOM 1352 C C . ARG B 1 40 ? -15.539 5.102 -0.89 1 94.12 40 ARG B C 1
ATOM 1354 O O . ARG B 1 40 ? -15.422 5.18 -2.115 1 94.12 40 ARG B O 1
ATOM 1361 N N . ASP B 1 41 ? -16.328 4.32 -0.222 1 93.44 41 ASP B N 1
ATOM 1362 C CA . ASP B 1 41 ? -17.031 3.264 -0.941 1 93.44 41 ASP B CA 1
ATOM 1363 C C . ASP B 1 41 ? -17.891 3.844 -2.061 1 93.44 41 ASP B C 1
ATOM 1365 O O . ASP B 1 41 ? -17.969 3.275 -3.152 1 93.44 41 ASP B O 1
ATOM 1369 N N . ASP B 1 42 ? -18.531 4.941 -1.816 1 93.25 42 ASP B N 1
ATOM 1370 C CA . ASP B 1 42 ? -19.453 5.504 -2.793 1 93.25 42 ASP B CA 1
ATOM 1371 C C . ASP B 1 42 ? -18.703 6.211 -3.92 1 93.25 42 ASP B C 1
ATOM 1373 O O . ASP B 1 42 ? -19.312 6.652 -4.895 1 93.25 42 ASP B O 1
ATOM 1377 N N . GLU B 1 43 ? -17.422 6.258 -3.775 1 95.25 43 GLU B N 1
ATOM 1378 C CA . GLU B 1 43 ? -16.609 6.91 -4.797 1 95.25 43 GLU B CA 1
ATOM 1379 C C . GLU B 1 43 ? -16.031 5.887 -5.77 1 95.25 43 GLU B C 1
ATOM 1381 O O . GLU B 1 43 ? -15.516 6.254 -6.828 1 95.25 43 GLU B O 1
ATOM 1386 N N . ILE B 1 44 ? -16.062 4.625 -5.449 1 95.31 44 ILE B N 1
ATOM 1387 C CA . ILE B 1 44 ? -15.508 3.555 -6.266 1 95.31 44 ILE B CA 1
ATOM 1388 C C . ILE B 1 44 ? -16.391 3.326 -7.492 1 95.31 44 ILE B C 1
ATOM 1390 O O . ILE B 1 44 ? -17.609 3.203 -7.375 1 95.31 44 ILE B O 1
ATOM 1394 N N . SER B 1 45 ? -15.695 3.357 -8.602 1 92.69 45 SER B N 1
ATOM 1395 C CA . SER B 1 45 ? -16.406 3.062 -9.836 1 92.69 45 SER B CA 1
ATOM 1396 C C . SER B 1 45 ? -15.5 2.416 -10.867 1 92.69 45 SER B C 1
ATOM 1398 O O . SER B 1 45 ? -14.273 2.469 -10.742 1 92.69 45 SER B O 1
ATOM 1400 N N . ASN B 1 46 ? -16.078 1.681 -11.852 1 93.69 46 ASN B N 1
ATOM 1401 C CA . ASN B 1 46 ? -15.414 1.204 -13.062 1 93.69 46 ASN B CA 1
ATOM 1402 C C . ASN B 1 46 ? -14.266 0.25 -12.742 1 93.69 46 ASN B C 1
ATOM 1404 O O . ASN B 1 46 ? -13.164 0.398 -13.273 1 93.69 46 ASN B O 1
ATOM 1408 N N . VAL B 1 47 ? -14.492 -0.667 -11.836 1 97.31 47 VAL B N 1
ATOM 1409 C CA . VAL B 1 47 ? -13.531 -1.737 -11.602 1 97.31 47 VAL B CA 1
ATOM 1410 C C . VAL B 1 47 ? -13.562 -2.73 -12.758 1 97.31 47 VAL B C 1
ATOM 1412 O O . VAL B 1 47 ? -14.625 -3.24 -13.117 1 97.31 47 VAL B O 1
ATOM 1415 N N . PRO B 1 48 ? -12.445 -2.971 -13.406 1 97.81 48 PRO B N 1
ATOM 1416 C CA . PRO B 1 48 ? -12.422 -3.857 -14.57 1 97.81 48 PRO B CA 1
ATOM 1417 C C . PRO B 1 48 ? -12.977 -5.246 -14.266 1 97.81 48 PRO B C 1
ATOM 1419 O O . PRO B 1 48 ? -12.859 -5.73 -13.141 1 97.81 48 PRO B O 1
ATOM 1422 N N . ARG B 1 49 ? -13.508 -5.883 -15.32 1 95.62 49 ARG B N 1
ATOM 1423 C CA . ARG B 1 49 ? -13.992 -7.254 -15.188 1 95.62 49 ARG B CA 1
ATOM 1424 C C . ARG B 1 49 ? -12.875 -8.188 -14.734 1 95.62 49 ARG B C 1
ATOM 1426 O O . ARG B 1 49 ? -11.75 -8.117 -15.242 1 95.62 49 ARG B O 1
ATOM 1433 N N . GLY B 1 50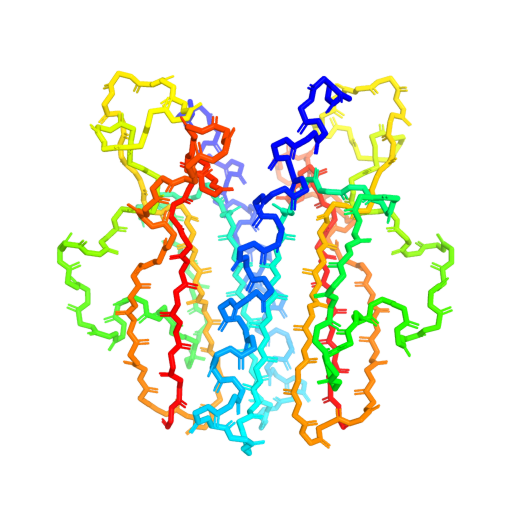 ? -13.172 -8.992 -13.75 1 96.5 50 GLY B N 1
ATOM 1434 C CA . GLY B 1 50 ? -12.195 -9.961 -13.273 1 96.5 50 GLY B CA 1
ATOM 1435 C C . GLY B 1 50 ? -11.375 -9.453 -12.102 1 96.5 50 GLY B C 1
ATOM 1436 O O . GLY B 1 50 ? -10.727 -10.242 -11.406 1 96.5 50 GLY B O 1
ATOM 1437 N N . VAL B 1 51 ? -11.375 -8.164 -11.93 1 98.06 51 VAL B N 1
ATOM 1438 C CA . VAL B 1 51 ? -10.695 -7.578 -10.781 1 98.06 51 VAL B CA 1
ATOM 1439 C C . VAL B 1 51 ? -11.633 -7.562 -9.578 1 98.06 51 VAL B C 1
ATOM 1441 O O . VAL B 1 51 ? -12.781 -7.141 -9.688 1 98.06 51 VAL B O 1
ATOM 1444 N N . ALA B 1 52 ? -11.117 -8.031 -8.406 1 98 52 ALA B N 1
ATOM 1445 C CA . ALA B 1 52 ? -11.977 -8.102 -7.223 1 98 52 ALA B CA 1
ATOM 1446 C C . ALA B 1 52 ? -11.344 -7.359 -6.047 1 98 52 ALA B C 1
ATOM 1448 O O . ALA B 1 52 ? -10.125 -7.332 -5.906 1 98 52 ALA B O 1
ATOM 1449 N N . ASP B 1 53 ? -12.172 -6.777 -5.273 1 98.31 53 ASP B N 1
ATOM 1450 C CA . ASP B 1 53 ? -11.789 -6.246 -3.969 1 98.31 53 ASP B CA 1
ATOM 1451 C C . ASP B 1 53 ? -11.641 -7.367 -2.941 1 98.31 53 ASP B C 1
ATOM 1453 O O . ASP B 1 53 ? -12.594 -8.094 -2.668 1 98.31 53 ASP B O 1
ATOM 1457 N N . ALA B 1 54 ? -10.523 -7.461 -2.348 1 98.69 54 ALA B N 1
ATOM 1458 C CA . ALA B 1 54 ? -10.203 -8.602 -1.489 1 98.69 54 ALA B CA 1
ATOM 1459 C C . ALA B 1 54 ? -11.141 -8.656 -0.29 1 98.69 54 ALA B C 1
ATOM 1461 O O . ALA B 1 54 ? -11.594 -9.742 0.1 1 98.69 54 ALA B O 1
ATOM 1462 N N . TRP B 1 55 ? -11.422 -7.543 0.345 1 98.75 55 TRP B N 1
ATOM 1463 C CA . TRP B 1 55 ? -12.312 -7.523 1.506 1 98.75 55 TRP B CA 1
ATOM 1464 C C . TRP B 1 55 ? -13.719 -7.973 1.126 1 98.75 55 TRP B C 1
ATOM 1466 O O . TRP B 1 55 ? -14.32 -8.797 1.818 1 98.75 55 TRP B O 1
ATOM 1476 N N . LEU B 1 56 ? -14.227 -7.465 -0.01 1 98.12 56 LEU B N 1
ATOM 1477 C CA . LEU B 1 56 ? -15.555 -7.867 -0.481 1 98.12 56 LEU B CA 1
ATOM 1478 C C . LEU B 1 56 ? -15.578 -9.352 -0.817 1 98.12 56 LEU B C 1
ATOM 1480 O O . LEU B 1 56 ? -16.5 -10.07 -0.417 1 98.12 56 LEU B O 1
ATOM 1484 N N . ALA B 1 57 ? -14.578 -9.781 -1.479 1 98.06 57 ALA B N 1
ATOM 1485 C CA . ALA B 1 57 ? -14.516 -11.172 -1.931 1 98.06 57 ALA B CA 1
ATOM 1486 C C . ALA B 1 57 ? -14.398 -12.125 -0.747 1 98.06 57 ALA B C 1
ATOM 1488 O O . ALA B 1 57 ? -14.812 -13.281 -0.836 1 98.06 57 ALA B O 1
ATOM 1489 N N . ALA B 1 58 ? -13.844 -11.672 0.354 1 98.56 58 ALA B N 1
ATOM 1490 C CA . ALA B 1 58 ? -13.648 -12.516 1.534 1 98.56 58 ALA B CA 1
ATOM 1491 C C . ALA B 1 58 ? -14.906 -12.547 2.396 1 98.56 58 ALA B C 1
ATOM 1493 O O . ALA B 1 58 ? -14.914 -13.164 3.467 1 98.56 58 ALA B O 1
ATOM 1494 N N . GLY B 1 59 ? -15.977 -11.812 1.98 1 98.06 59 GLY B N 1
ATOM 1495 C CA . GLY B 1 59 ? -17.25 -11.875 2.684 1 98.06 59 GLY B CA 1
ATOM 1496 C C . GLY B 1 59 ? -17.625 -10.57 3.355 1 98.06 59 GLY B C 1
ATOM 1497 O O . GLY B 1 59 ? -18.688 -10.469 3.982 1 98.06 59 GLY B O 1
ATOM 1498 N N . ALA B 1 60 ? -16.734 -9.562 3.32 1 98.12 60 ALA B N 1
ATOM 1499 C CA . ALA B 1 60 ? -17.016 -8.211 3.801 1 98.12 60 ALA B CA 1
ATOM 1500 C C . ALA B 1 60 ? -17.453 -8.227 5.262 1 98.12 60 ALA B C 1
ATOM 1502 O O . ALA B 1 60 ? -18.469 -7.621 5.621 1 98.12 60 ALA B O 1
ATOM 1503 N N . LYS B 1 61 ? -16.703 -8.922 6.098 1 98.12 61 LYS B N 1
ATOM 1504 C CA . LYS B 1 61 ? -17.047 -8.969 7.52 1 98.12 61 LYS B CA 1
ATOM 1505 C C . LYS B 1 61 ? -17 -7.578 8.141 1 98.12 61 LYS B C 1
ATOM 1507 O O . LYS B 1 61 ? -16.031 -6.844 7.957 1 98.12 61 LYS B O 1
ATOM 1512 N N . LYS B 1 62 ? -17.875 -7.234 8.961 1 97.56 62 LYS B N 1
ATOM 1513 C CA . LYS B 1 62 ? -18.016 -5.902 9.547 1 97.56 62 LYS B CA 1
ATOM 1514 C C . LYS B 1 62 ? -16.859 -5.59 10.492 1 97.56 62 LYS B C 1
ATOM 1516 O O . LYS B 1 62 ? -16.422 -4.445 10.578 1 97.56 62 LYS B O 1
ATOM 1521 N N . ASP B 1 63 ? -16.359 -6.586 11.117 1 97.25 63 ASP B N 1
ATOM 1522 C CA . ASP B 1 63 ? -15.328 -6.359 12.125 1 97.25 63 ASP B CA 1
ATOM 1523 C C . ASP B 1 63 ? -13.969 -6.133 11.461 1 97.25 63 ASP B C 1
ATOM 1525 O O . ASP B 1 63 ? -12.992 -5.805 12.141 1 97.25 63 ASP B O 1
ATOM 1529 N N . THR B 1 64 ? -13.883 -6.258 10.133 1 98.31 64 THR B N 1
ATOM 1530 C CA . THR B 1 64 ? -12.633 -6.016 9.414 1 98.31 64 THR B CA 1
ATOM 1531 C C . THR B 1 64 ? -12.812 -4.918 8.375 1 98.31 64 THR B C 1
ATOM 1533 O O . THR B 1 64 ? -12 -4.789 7.453 1 98.31 64 THR B O 1
ATOM 1536 N N . GLU B 1 65 ? -13.781 -4.18 8.469 1 98.12 65 GLU B N 1
ATOM 1537 C CA . GLU B 1 65 ? -14.156 -3.211 7.441 1 98.12 65 GLU B CA 1
ATOM 1538 C C . GLU B 1 65 ? -13.258 -1.98 7.484 1 98.12 65 GLU B C 1
ATOM 1540 O O . GLU B 1 65 ? -12.758 -1.536 6.449 1 98.12 65 GLU B O 1
ATOM 1545 N N . PHE B 1 66 ? -13.023 -1.472 8.711 1 98.38 66 PHE B N 1
ATOM 1546 C CA . PHE B 1 66 ? -12.367 -0.173 8.82 1 98.38 66 PHE B CA 1
ATOM 1547 C C . PHE B 1 66 ? -10.883 -0.337 9.102 1 98.38 66 PHE B C 1
ATOM 1549 O O . PHE B 1 66 ? -10.492 -0.843 10.156 1 98.38 66 PHE B O 1
ATOM 1556 N N . THR B 1 67 ? -10.07 0.121 8.148 1 98.5 67 THR B N 1
ATOM 1557 C CA . THR B 1 67 ? -8.617 0.064 8.312 1 98.5 67 THR B CA 1
ATOM 1558 C C . THR B 1 67 ? -8.102 1.326 9 1 98.5 67 THR B C 1
ATOM 1560 O O . THR B 1 67 ? -7.039 1.311 9.617 1 98.5 67 THR B O 1
ATOM 1563 N N . TRP B 1 68 ? -8.766 2.418 8.742 1 97.94 68 TRP B N 1
ATOM 1564 C CA . TRP B 1 68 ? -8.57 3.652 9.492 1 97.94 68 TRP B CA 1
ATOM 1565 C C . TRP B 1 68 ? -9.695 3.855 10.508 1 97.94 68 TRP B C 1
ATOM 1567 O O . TRP B 1 68 ? -10.805 4.242 10.148 1 97.94 68 TRP B O 1
ATOM 1577 N N . ASP B 1 69 ? -9.414 3.512 11.703 1 97.81 69 ASP B N 1
ATOM 1578 C CA . ASP B 1 69 ? -10.398 3.498 12.789 1 97.81 69 ASP B CA 1
ATOM 1579 C C . ASP B 1 69 ? -9.891 4.281 13.992 1 97.81 69 ASP B C 1
ATOM 1581 O O . ASP B 1 69 ? -9.281 3.715 14.898 1 97.81 69 ASP B O 1
ATOM 1585 N N . THR B 1 70 ? -10.234 5.562 14.086 1 97.38 70 THR B N 1
ATOM 1586 C CA . THR B 1 70 ? -9.664 6.422 15.109 1 97.38 70 THR B CA 1
ATOM 1587 C C . THR B 1 70 ? -10.406 6.258 16.438 1 97.38 70 THR B C 1
ATOM 1589 O O . THR B 1 70 ? -10.055 6.887 17.438 1 97.38 70 THR B O 1
ATOM 1592 N N . ARG B 1 71 ? -11.445 5.387 16.453 1 97.31 71 ARG B N 1
ATOM 1593 C CA . ARG B 1 71 ? -12.086 5.012 17.703 1 97.31 71 ARG B CA 1
ATOM 1594 C C . ARG B 1 71 ? -11.234 4.027 18.484 1 97.31 71 ARG B C 1
ATOM 1596 O O . ARG B 1 71 ? -11.266 4.016 19.719 1 97.31 71 ARG B O 1
ATOM 1603 N N . LYS B 1 72 ? -10.469 3.207 17.781 1 97.12 72 LYS B N 1
ATOM 1604 C CA . LYS B 1 72 ? -9.688 2.135 18.406 1 97.12 72 LYS B CA 1
ATOM 1605 C C . LYS B 1 72 ? -8.195 2.436 18.344 1 97.12 72 LYS B C 1
ATOM 1607 O O . LYS B 1 72 ? -7.441 2.016 19.234 1 97.12 72 LYS B O 1
ATOM 1612 N N . ASN B 1 73 ? -7.746 3.061 17.297 1 97.75 73 ASN B N 1
ATOM 1613 C CA . ASN B 1 73 ? -6.352 3.432 17.062 1 97.75 73 ASN B CA 1
ATOM 1614 C C . ASN B 1 73 ? -6.098 4.895 17.406 1 97.75 73 ASN B C 1
ATOM 1616 O O . ASN B 1 73 ? -6.531 5.793 16.688 1 97.75 73 ASN B O 1
ATOM 1620 N N . ASP B 1 74 ? -5.324 5.137 18.422 1 96.06 74 ASP B N 1
ATOM 1621 C CA . ASP B 1 74 ? -5.168 6.5 18.906 1 96.06 74 ASP B CA 1
ATOM 1622 C C . ASP B 1 74 ? -3.842 7.102 18.453 1 96.06 74 ASP B C 1
ATOM 1624 O O . ASP B 1 74 ? -3.367 8.086 19.016 1 96.06 74 ASP B O 1
ATOM 1628 N N . ASN B 1 75 ? -3.17 6.398 17.516 1 95.19 75 ASN B N 1
ATOM 1629 C CA . ASN B 1 75 ? -2.014 7.047 16.906 1 95.19 75 ASN B CA 1
ATOM 1630 C C . ASN B 1 75 ? -2.383 8.391 16.281 1 95.19 75 ASN B C 1
ATOM 1632 O O . ASN B 1 75 ? -1.537 9.273 16.156 1 95.19 75 ASN B O 1
ATOM 1636 N N . LYS B 1 76 ? -3.65 8.477 15.75 1 93.88 76 LYS B N 1
ATOM 1637 C CA . LYS B 1 76 ? -4.219 9.703 15.195 1 93.88 76 LYS B CA 1
ATOM 1638 C C . LYS B 1 76 ? -5.602 9.984 15.789 1 93.88 76 LYS B C 1
ATOM 1640 O O . LYS B 1 76 ? -6.398 9.062 15.969 1 93.88 76 LYS B O 1
ATOM 1645 N N . HIS B 1 77 ? -5.816 11.211 15.953 1 93.44 77 HIS B N 1
ATOM 1646 C CA . HIS B 1 77 ? -7.113 11.625 16.469 1 93.44 77 HIS B CA 1
ATOM 1647 C C . HIS B 1 77 ? -7.926 12.352 15.406 1 93.44 77 HIS B C 1
ATOM 1649 O O . HIS B 1 77 ? -7.414 13.242 14.719 1 93.44 77 HIS B O 1
ATOM 1655 N N . SER B 1 78 ? -9.141 11.859 15.242 1 94.94 78 SER B N 1
ATOM 1656 C CA . SER B 1 78 ? -10.016 12.445 14.234 1 94.94 78 SER B CA 1
ATOM 1657 C C . SER B 1 78 ? -11.484 12.242 14.586 1 94.94 78 SER B C 1
ATOM 1659 O O . SER B 1 78 ? -12.266 11.75 13.773 1 94.94 78 SER B O 1
ATOM 1661 N N . PHE B 1 79 ? -11.883 12.406 15.805 1 94.31 79 PHE B N 1
ATOM 1662 C CA . PHE B 1 79 ? -13.25 12.445 16.312 1 94.31 79 PHE B CA 1
ATOM 1663 C C . PHE B 1 79 ? -13.977 11.141 16.016 1 94.31 79 PHE B C 1
ATOM 1665 O O . PHE B 1 79 ? -15.117 11.156 15.547 1 94.31 79 PHE B O 1
ATOM 1672 N N . GLY B 1 80 ? -13.336 10.086 16.047 1 94.88 80 GLY B N 1
ATOM 1673 C CA . GLY B 1 80 ? -13.938 8.766 15.922 1 94.88 80 GLY B CA 1
ATOM 1674 C C . GLY B 1 80 ? -14.219 8.375 14.484 1 94.88 80 GLY B C 1
ATOM 1675 O O . GLY B 1 80 ? -14.984 7.445 14.227 1 94.88 80 GLY B O 1
ATOM 1676 N N . ALA B 1 81 ? -13.594 9.086 13.523 1 95.25 81 ALA B N 1
ATOM 1677 C CA . ALA B 1 81 ? -13.781 8.758 12.109 1 95.25 81 ALA B CA 1
ATOM 1678 C C . ALA B 1 81 ? -13.273 7.352 11.805 1 95.25 81 ALA B C 1
ATOM 1680 O O . ALA B 1 81 ? -12.258 6.918 12.352 1 95.25 81 ALA B O 1
ATOM 1681 N N . ARG B 1 82 ? -14.031 6.648 10.969 1 96.88 82 ARG B N 1
ATOM 1682 C CA . ARG B 1 82 ? -13.648 5.324 10.484 1 96.88 82 ARG B CA 1
ATOM 1683 C C . ARG B 1 82 ? -13.875 5.207 8.977 1 96.88 82 ARG B C 1
ATOM 1685 O O . ARG B 1 82 ? -14.914 5.645 8.469 1 96.88 82 ARG B O 1
ATOM 1692 N N . ASN B 1 83 ? -12.891 4.68 8.312 1 97.06 83 ASN B N 1
ATOM 1693 C CA . ASN B 1 83 ? -12.984 4.477 6.871 1 97.06 83 ASN B CA 1
ATOM 1694 C C . ASN B 1 83 ? -12.211 3.24 6.43 1 97.06 83 ASN B C 1
ATOM 1696 O O . ASN B 1 83 ? -11.281 2.805 7.113 1 97.06 83 ASN B O 1
ATOM 1700 N N . ARG B 1 84 ? -12.695 2.691 5.355 1 98.06 84 ARG B N 1
ATOM 1701 C CA . ARG B 1 84 ? -11.969 1.605 4.707 1 98.06 84 ARG B CA 1
ATOM 1702 C C . ARG B 1 84 ? -11.031 2.143 3.629 1 98.06 84 ARG B C 1
ATOM 1704 O O . ARG B 1 84 ? -11.195 1.839 2.445 1 98.06 84 ARG B O 1
ATOM 1711 N N . PHE B 1 85 ? -9.93 2.723 4.086 1 97.44 85 PHE B N 1
ATOM 1712 C CA . PHE B 1 85 ? -9.07 3.449 3.158 1 97.44 85 PHE B CA 1
ATOM 1713 C C . PHE B 1 85 ? -8.078 2.506 2.49 1 97.44 85 PHE B C 1
ATOM 1715 O O . PHE B 1 85 ? -7.652 2.742 1.356 1 97.44 85 PHE B O 1
ATOM 1722 N N . ASP B 1 86 ? -7.645 1.466 3.176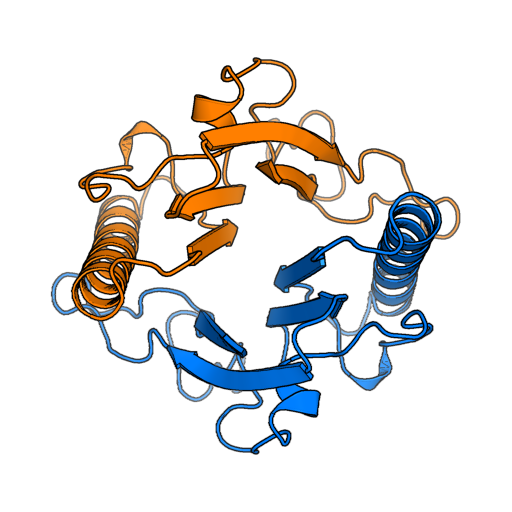 1 98.25 86 ASP B N 1
ATOM 1723 C CA . ASP B 1 86 ? -6.656 0.528 2.65 1 98.25 86 ASP B CA 1
ATOM 1724 C C . ASP B 1 86 ? -7.336 -0.636 1.93 1 98.25 86 ASP B C 1
ATOM 1726 O O . ASP B 1 86 ? -8.148 -1.348 2.518 1 98.25 86 ASP B O 1
ATOM 1730 N N . ARG B 1 87 ? -7.023 -0.771 0.692 1 98.38 87 ARG B N 1
ATOM 1731 C CA . ARG B 1 87 ? -7.688 -1.77 -0.142 1 98.38 87 ARG B CA 1
ATOM 1732 C C . ARG B 1 87 ? -6.672 -2.555 -0.965 1 98.38 87 ARG B C 1
ATOM 1734 O O . ARG B 1 87 ? -5.605 -2.037 -1.305 1 98.38 87 ARG B O 1
ATOM 1741 N N . ILE B 1 88 ? -6.969 -3.803 -1.215 1 98.56 88 ILE B N 1
ATOM 1742 C CA . ILE B 1 88 ? -6.242 -4.645 -2.16 1 98.56 88 ILE B CA 1
ATOM 1743 C C . ILE B 1 88 ? -7.203 -5.184 -3.215 1 98.56 88 ILE B C 1
ATOM 1745 O O . ILE B 1 88 ? -8.219 -5.801 -2.883 1 98.56 88 ILE B O 1
ATOM 1749 N N . PHE B 1 89 ? -6.926 -4.848 -4.441 1 98.56 89 PHE B N 1
ATOM 1750 C CA . PHE B 1 89 ? -7.578 -5.438 -5.602 1 98.56 89 PHE B CA 1
ATOM 1751 C C . PHE B 1 89 ? -6.668 -6.461 -6.273 1 98.56 89 PHE B C 1
ATOM 1753 O O . PHE B 1 89 ? -5.449 -6.293 -6.301 1 98.56 89 PHE B O 1
ATOM 1760 N N . TRP B 1 90 ? -7.266 -7.543 -6.75 1 98.25 90 TRP B N 1
ATOM 1761 C CA . TRP B 1 90 ? -6.398 -8.5 -7.43 1 98.25 90 TRP B CA 1
ATOM 1762 C C . TRP B 1 90 ? -7.105 -9.117 -8.633 1 98.25 90 TRP B C 1
ATOM 1764 O O . TRP B 1 90 ? -8.328 -9.039 -8.75 1 98.25 90 TRP B O 1
ATOM 1774 N N . TYR B 1 91 ? -6.34 -9.539 -9.562 1 98.06 91 TYR B N 1
ATOM 1775 C CA . TYR B 1 91 ? -6.715 -10.242 -10.781 1 98.06 91 TYR B CA 1
ATOM 1776 C C . TYR B 1 91 ? -5.84 -11.469 -10.992 1 98.06 91 TYR B C 1
ATOM 1778 O O . TYR B 1 91 ? -4.633 -11.43 -10.75 1 98.06 91 TYR B O 1
ATOM 1786 N N . GLY B 1 92 ? -6.41 -12.539 -11.477 1 95.19 92 GLY B N 1
ATOM 1787 C CA . GLY B 1 92 ? -5.629 -13.719 -11.797 1 95.19 92 GLY B CA 1
ATOM 1788 C C . GLY B 1 92 ? -6.34 -15.016 -11.461 1 95.19 92 GLY B C 1
ATOM 1789 O O . GLY B 1 92 ? -7.551 -15.023 -11.242 1 95.19 92 GLY B O 1
ATOM 1790 N N . PRO B 1 93 ? -5.578 -16.078 -11.422 1 93.06 93 PRO B N 1
ATOM 1791 C CA . PRO B 1 93 ? -6.195 -17.406 -11.375 1 93.06 93 PRO B CA 1
ATOM 1792 C C . PRO B 1 93 ? -6.543 -17.844 -9.961 1 93.06 93 PRO B C 1
ATOM 1794 O O . PRO B 1 93 ? -7.211 -18.859 -9.766 1 93.06 93 PRO B O 1
ATOM 1797 N N . LEU B 1 94 ? -6.148 -17.125 -8.945 1 93.62 94 LEU B N 1
ATOM 1798 C CA . LEU B 1 94 ? -6.484 -17.469 -7.566 1 93.62 94 LEU B CA 1
ATOM 1799 C C . LEU B 1 94 ? -7.898 -17.016 -7.227 1 93.62 94 LEU B C 1
ATOM 1801 O O . LEU B 1 94 ? -8.211 -15.82 -7.309 1 93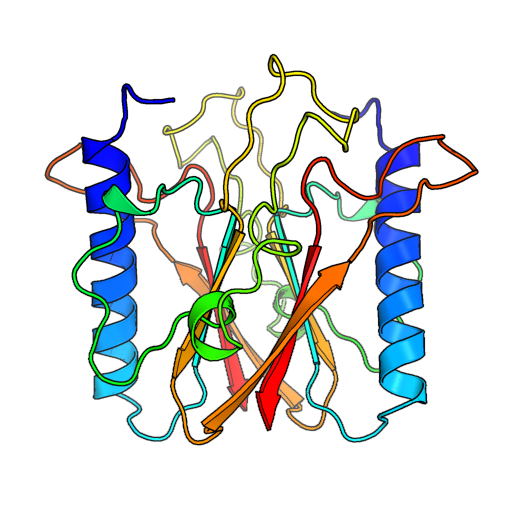.62 94 LEU B O 1
ATOM 1805 N N . SER B 1 95 ? -8.758 -17.859 -6.848 1 92.81 95 SER B N 1
ATOM 1806 C CA . SER B 1 95 ? -10.18 -17.516 -6.762 1 92.81 95 SER B CA 1
ATOM 1807 C C . SER B 1 95 ? -10.617 -17.359 -5.312 1 92.81 95 SER B C 1
ATOM 1809 O O . SER B 1 95 ? -11.75 -16.938 -5.043 1 92.81 95 SER B O 1
ATOM 1811 N N . LYS B 1 96 ? -9.758 -17.719 -4.367 1 96.88 96 LYS B N 1
ATOM 1812 C CA . LYS B 1 96 ? -10.102 -17.625 -2.951 1 96.88 96 LYS B CA 1
ATOM 1813 C C . LYS B 1 96 ? -9.195 -16.625 -2.236 1 96.88 96 LYS B C 1
ATOM 1815 O O . LYS B 1 96 ? -8.008 -16.531 -2.543 1 96.88 96 LYS B O 1
ATOM 1820 N N . VAL B 1 97 ? -9.828 -15.922 -1.271 1 98.31 97 VAL B N 1
ATOM 1821 C CA . VAL B 1 97 ? -9.047 -14.984 -0.473 1 98.31 97 VAL B CA 1
ATOM 1822 C C . VAL B 1 97 ? -9.555 -14.977 0.966 1 98.31 97 VAL B C 1
ATOM 1824 O O . VAL B 1 97 ? -10.766 -15.023 1.203 1 98.31 97 VAL B O 1
ATOM 1827 N N . LYS B 1 98 ? -8.641 -15.109 1.868 1 98.38 98 LYS B N 1
ATOM 1828 C CA . LYS B 1 98 ? -8.883 -14.75 3.264 1 98.38 98 LYS B CA 1
ATOM 1829 C C . LYS B 1 98 ? -8.422 -13.328 3.553 1 98.38 98 LYS B C 1
ATOM 1831 O O . LYS B 1 98 ? -7.387 -12.883 3.041 1 98.38 98 LYS B O 1
ATOM 1836 N N . PHE B 1 99 ? -9.172 -12.617 4.332 1 98.69 99 PHE B N 1
ATOM 1837 C CA . PHE B 1 99 ? -8.906 -11.227 4.656 1 98.69 99 PHE B CA 1
ATOM 1838 C C . PHE B 1 99 ? -8.922 -11.008 6.164 1 98.69 99 PHE B C 1
ATOM 1840 O O . PHE B 1 99 ? -9.828 -11.469 6.859 1 98.69 99 PHE B O 1
ATOM 1847 N N . ALA B 1 100 ? -7.914 -10.305 6.676 1 98.5 100 ALA B N 1
ATOM 1848 C CA . ALA B 1 100 ? -7.836 -9.961 8.094 1 98.5 100 ALA B CA 1
ATOM 1849 C C . ALA B 1 100 ? -7.141 -8.617 8.297 1 98.5 100 ALA B C 1
ATOM 1851 O O . ALA B 1 100 ? -6.43 -8.141 7.406 1 98.5 100 ALA B O 1
ATOM 1852 N N . LEU B 1 101 ? -7.441 -8.008 9.344 1 98.5 101 LEU B N 1
ATOM 1853 C CA . LEU B 1 101 ? -6.648 -6.871 9.797 1 98.5 101 LEU B CA 1
ATOM 1854 C C . LEU B 1 101 ? -5.523 -7.328 10.719 1 98.5 101 LEU B C 1
ATOM 1856 O O . LEU B 1 101 ? -5.672 -8.312 11.445 1 98.5 101 LEU B O 1
ATOM 1860 N N . ALA B 1 102 ? -4.438 -6.633 10.68 1 97.69 102 ALA B N 1
ATOM 1861 C CA . ALA B 1 102 ? -3.293 -6.918 11.539 1 97.69 102 ALA B CA 1
ATOM 1862 C C . ALA B 1 102 ? -2.725 -5.637 12.141 1 97.69 102 ALA B C 1
ATOM 1864 O O . ALA B 1 102 ? -3.229 -4.543 11.875 1 97.69 102 ALA B O 1
ATOM 1865 N N . GLY B 1 103 ? -1.74 -5.77 12.984 1 96.81 103 GLY B N 1
ATOM 1866 C CA . GLY B 1 103 ? -1.11 -4.613 13.609 1 96.81 103 GLY B CA 1
ATOM 1867 C C . GLY B 1 103 ? -1.979 -3.951 14.656 1 96.81 103 GLY B C 1
ATOM 1868 O O . GLY B 1 103 ? -1.946 -2.73 14.82 1 96.81 103 GLY B O 1
ATOM 1869 N N . GLN B 1 104 ? -2.746 -4.707 15.336 1 97.25 104 GLN B N 1
ATOM 1870 C CA . GLN B 1 104 ? -3.727 -4.141 16.266 1 97.25 104 GLN B CA 1
ATOM 1871 C C . GLN B 1 104 ? -3.25 -4.246 17.703 1 97.25 104 GLN B C 1
ATOM 1873 O O . GLN B 1 104 ? -4.031 -4.047 18.641 1 97.25 104 GLN B O 1
ATOM 1878 N N . GLN B 1 105 ? -2.008 -4.57 17.859 1 95.81 105 GLN B N 1
ATOM 1879 C CA . GLN B 1 105 ? -1.394 -4.602 19.188 1 95.81 105 GLN B CA 1
ATOM 1880 C C . GLN B 1 105 ? -0.373 -3.477 19.344 1 95.81 105 GLN B C 1
ATOM 1882 O O . GLN B 1 105 ? 0.399 -3.199 18.422 1 95.81 105 GLN B O 1
ATOM 1887 N N . ARG B 1 106 ? -0.396 -2.908 20.469 1 95.94 106 ARG B N 1
ATOM 1888 C CA . ARG B 1 106 ? 0.558 -1.844 20.766 1 95.94 106 ARG B CA 1
ATOM 1889 C C . ARG B 1 106 ? 1.975 -2.396 20.891 1 95.94 106 ARG B C 1
ATOM 1891 O O . ARG B 1 106 ? 2.172 -3.5 21.406 1 95.94 106 ARG B O 1
ATOM 1898 N N . ILE B 1 107 ? 2.852 -1.52 20.422 1 93.69 107 ILE B N 1
ATOM 1899 C CA . ILE B 1 107 ? 4.266 -1.818 20.641 1 93.69 107 ILE B CA 1
ATOM 1900 C C . ILE B 1 107 ? 4.68 -1.36 22.031 1 93.69 107 ILE B C 1
ATOM 1902 O O . ILE B 1 107 ? 4.535 -0.186 22.375 1 93.69 107 ILE B O 1
ATOM 1906 N N . ARG B 1 108 ? 5.238 -2.223 22.75 1 92.44 108 ARG B N 1
ATOM 1907 C CA . ARG B 1 108 ? 5.5 -1.999 24.172 1 92.44 108 ARG B CA 1
ATOM 1908 C C . ARG B 1 108 ? 6.547 -0.91 24.359 1 92.44 108 ARG B C 1
ATOM 1910 O O . ARG B 1 108 ? 6.418 -0.074 25.266 1 92.44 108 ARG B O 1
ATOM 1917 N N . SER B 1 109 ? 7.504 -0.897 23.5 1 90.31 109 SER B N 1
ATOM 1918 C CA . SER B 1 109 ? 8.664 -0.039 23.719 1 90.31 109 SER B CA 1
ATOM 1919 C C . SER B 1 109 ? 8.336 1.42 23.422 1 90.31 109 SER B C 1
ATOM 1921 O O . SER B 1 109 ? 8.961 2.328 23.969 1 90.31 109 SER B O 1
ATOM 1923 N N . CYS B 1 110 ? 7.352 1.658 22.562 1 89.88 110 CYS B N 1
ATOM 1924 C CA . CYS B 1 110 ? 7.047 3.039 22.203 1 89.88 110 CYS B CA 1
ATOM 1925 C C . CYS B 1 110 ? 5.578 3.359 22.469 1 89.88 110 CYS B C 1
ATOM 1927 O O . CYS B 1 110 ? 5.125 4.473 22.188 1 89.88 110 CYS B O 1
ATOM 1929 N N . LEU B 1 111 ? 4.777 2.441 22.891 1 91.56 111 LEU B N 1
ATOM 1930 C CA . LEU B 1 111 ? 3.408 2.59 23.375 1 91.56 111 LEU B CA 1
ATOM 1931 C C . LEU B 1 111 ? 2.5 3.139 22.281 1 91.56 111 LEU B C 1
ATOM 1933 O O . LEU B 1 111 ? 1.641 3.982 22.547 1 91.56 111 LEU B O 1
ATOM 1937 N N . CYS B 1 112 ? 2.764 2.807 21.109 1 94.31 112 CYS B N 1
ATOM 1938 C CA . CYS B 1 112 ? 1.906 3.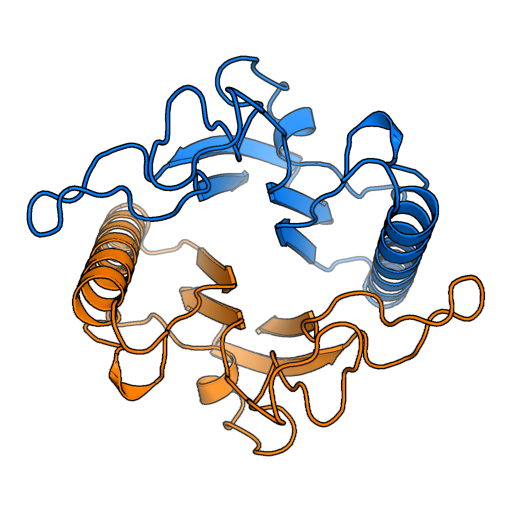131 19.969 1 94.31 112 CYS B CA 1
ATOM 1939 C C . CYS B 1 112 ? 1.671 1.904 19.094 1 94.31 112 CYS B C 1
ATOM 1941 O O . CYS B 1 112 ? 2.273 0.853 19.328 1 94.31 112 CYS B O 1
ATOM 1943 N N . PHE B 1 113 ? 0.711 2.004 18.25 1 96.31 113 PHE B N 1
ATOM 1944 C CA . PHE B 1 113 ? 0.469 0.935 17.297 1 96.31 113 PHE B CA 1
ATOM 1945 C C . PHE B 1 113 ? 1.479 0.99 16.156 1 96.31 113 PHE B C 1
ATOM 1947 O O . PHE B 1 113 ? 2.168 1.997 15.977 1 96.31 113 PHE B O 1
ATOM 1954 N N . PRO B 1 114 ? 1.617 -0.064 15.398 1 94.44 114 PRO B N 1
ATOM 1955 C CA . PRO B 1 114 ? 2.553 -0.074 14.273 1 94.44 114 PRO B CA 1
ATOM 1956 C C . PRO B 1 114 ? 2.268 1.033 13.258 1 94.44 114 PRO B C 1
ATOM 1958 O O . PRO B 1 114 ? 3.182 1.493 12.57 1 94.44 114 PRO B O 1
ATOM 1961 N N . SER B 1 115 ? 1.043 1.445 13.102 1 96 115 SER B N 1
ATOM 1962 C CA . SER B 1 115 ? 0.582 2.484 12.188 1 96 115 SER B CA 1
ATOM 1963 C C . SER B 1 115 ? -0.738 3.088 12.656 1 96 115 SER B C 1
ATOM 1965 O O . SER B 1 115 ? -1.407 2.527 13.531 1 96 115 SER B O 1
ATOM 1967 N N . ASP B 1 116 ? -1.044 4.254 12.164 1 96.31 116 ASP B N 1
ATOM 1968 C CA . ASP B 1 116 ? -2.375 4.793 12.438 1 96.31 116 ASP B CA 1
ATOM 1969 C C . ASP B 1 116 ? -3.43 4.098 11.578 1 96.31 116 ASP B C 1
ATOM 1971 O O . ASP B 1 116 ? -4.629 4.32 11.758 1 96.31 116 ASP B O 1
ATOM 1975 N N . HIS B 1 117 ? -3.084 3.268 10.672 1 98.06 117 HIS B N 1
ATOM 1976 C CA . HIS B 1 117 ? -3.926 2.328 9.938 1 98.06 117 HIS B CA 1
ATOM 1977 C C . HIS B 1 117 ? -3.701 0.897 10.414 1 98.06 117 HIS B C 1
ATOM 1979 O O . HIS B 1 117 ? -2.57 0.512 10.727 1 98.06 117 HIS B O 1
ATOM 1985 N N . TRP B 1 118 ? -4.766 0.17 10.43 1 97.94 118 TRP B N 1
ATOM 1986 C CA . TRP B 1 118 ? -4.562 -1.271 10.531 1 97.94 118 TRP B CA 1
ATOM 1987 C C . TRP B 1 118 ? -4 -1.833 9.227 1 97.94 118 TRP B C 1
ATOM 1989 O O . TRP B 1 118 ? -4.391 -1.402 8.141 1 97.94 118 TRP B O 1
ATOM 1999 N N . ALA B 1 119 ? -3.102 -2.811 9.398 1 98 119 ALA B N 1
ATOM 2000 C CA . ALA B 1 119 ? -2.576 -3.504 8.227 1 98 119 ALA B CA 1
ATOM 2001 C C . ALA B 1 119 ? -3.637 -4.41 7.602 1 98 119 ALA B C 1
ATOM 2003 O O . ALA B 1 119 ? -4.414 -5.047 8.32 1 98 119 ALA B O 1
ATOM 2004 N N . VAL B 1 120 ? -3.641 -4.426 6.293 1 98.69 120 VAL B N 1
ATOM 2005 C CA . VAL B 1 120 ? -4.457 -5.395 5.562 1 98.69 120 VAL B CA 1
ATOM 2006 C C . VAL B 1 120 ? -3.633 -6.648 5.277 1 98.69 120 VAL B C 1
ATOM 2008 O O . VAL B 1 120 ? -2.523 -6.566 4.746 1 98.69 120 VAL B O 1
ATOM 2011 N N . HIS B 1 121 ? -4.164 -7.793 5.734 1 98.44 121 HIS B N 1
ATOM 2012 C CA . HIS B 1 121 ? -3.545 -9.094 5.484 1 98.44 121 HIS B CA 1
ATOM 2013 C C . HIS B 1 121 ? -4.441 -9.977 4.625 1 98.44 121 HIS B C 1
ATOM 2015 O O . HIS B 1 121 ? -5.574 -10.273 5.008 1 98.44 121 HIS B O 1
ATOM 2021 N N . CYS B 1 122 ? -3.914 -10.375 3.473 1 98.56 122 CYS B N 1
ATOM 2022 C CA . CYS B 1 122 ? -4.664 -11.234 2.562 1 98.56 122 CYS B CA 1
ATOM 2023 C C . CYS B 1 122 ? -3.891 -12.508 2.252 1 98.56 122 CYS B C 1
ATOM 2025 O O . CYS B 1 122 ? -2.672 -12.477 2.068 1 98.56 122 CYS B O 1
ATOM 2027 N N . GLU B 1 123 ? -4.59 -13.609 2.236 1 97.94 123 GLU B N 1
ATOM 2028 C CA . GLU B 1 123 ? -4.086 -14.891 1.758 1 97.94 123 GLU B CA 1
ATOM 2029 C C . GLU B 1 123 ? -4.879 -15.383 0.55 1 97.94 123 GLU B C 1
ATOM 2031 O O . GLU B 1 123 ? -6.094 -15.57 0.636 1 97.94 123 GLU B O 1
ATOM 2036 N N . PHE B 1 124 ? -4.172 -15.5 -0.521 1 97.44 124 PHE B N 1
ATOM 2037 C CA . PHE B 1 124 ? -4.824 -15.914 -1.755 1 97.44 124 PHE B CA 1
ATOM 2038 C C . PHE B 1 124 ? -4.508 -17.375 -2.066 1 97.44 124 PHE B C 1
ATOM 2040 O O . PHE B 1 124 ? -3.385 -17.828 -1.849 1 97.44 124 PHE B O 1
ATOM 2047 N N . SER B 1 125 ? -5.48 -18.141 -2.539 1 94.81 125 SER B N 1
ATOM 2048 C CA . SER B 1 125 ? -5.281 -19.531 -2.936 1 94.81 125 SER B CA 1
ATOM 2049 C C . SER B 1 125 ? -6.203 -19.922 -4.09 1 94.81 125 SER B C 1
ATOM 2051 O O . SER B 1 125 ? -7.246 -19.281 -4.293 1 94.81 125 SER B O 1
#

Radius of gyration: 17.76 Å; Cα contacts (8 Å, |Δi|>4): 444; chains: 2; bounding box: 39×44×46 Å